Protein AF-V5XH96-F1 (afdb_monomer)

Sequence (287 aa):
MSRRNSFLDLAKRNSRAQALLDEVVPECAQLTATALAAEDRAQELRSAATRAPAWPTAPDELTPEWLDTEVDRRLGATRIDTQLEVLRDLITSSQDEANSLIVERRDDLIELLAQDLEALVDEIGAAVERLGPGVDTAAAAIDADAADTWKQISTAVPVYEDIRLVQLELYRSADFEKIDRAACGDGIQVYDPEARLYYHRNLDDVAPDWKPGLDARGNQRDSSLPWPSDPTQRLIWCINRDSGIWCPTATEIAASLNTVPPRLQGGDRERPAATDSLINLPFINAG

Radius of gyration: 30.99 Å; Cα contacts (8 Å, |Δi|>4): 262; chains: 1; bounding box: 62×90×88 Å

Solvent-accessible surface area (backbone atoms only — not comparable to full-atom values): 16674 Å² total; per-residue (Å²): 131,85,78,84,50,58,39,66,62,42,24,79,79,30,71,66,50,33,51,46,36,58,69,71,41,52,64,40,58,58,28,51,52,52,24,51,56,32,51,54,51,42,51,51,54,66,71,65,65,76,82,82,78,82,78,69,88,51,80,84,58,69,36,72,68,52,52,51,52,55,49,52,49,52,52,50,50,53,51,51,52,53,52,45,49,54,33,51,51,49,29,51,53,27,52,52,50,40,51,50,52,50,57,73,45,36,58,60,44,34,51,56,52,23,54,57,48,51,57,50,49,51,53,43,44,59,38,49,62,70,54,38,88,90,49,68,44,74,66,49,20,50,78,67,76,29,47,68,47,51,48,53,47,48,64,44,43,64,57,52,52,49,50,52,53,48,53,51,31,56,53,65,55,36,89,53,77,86,52,63,46,63,83,32,35,74,37,93,70,44,83,57,88,73,60,26,46,65,41,19,71,29,37,67,75,70,34,68,49,41,59,54,48,64,47,102,84,68,44,84,37,70,46,46,74,90,59,59,89,51,68,49,38,26,51,49,45,40,56,77,58,54,20,41,79,53,52,64,43,73,68,54,49,54,53,56,57,69,73,48,77,86,68,81,68,84,63,84,74,74,71,75,75,83,74,89,70,88,76,84,75,82,88,82,82,87,133

Mean predicted aligned error: 9.92 Å

Foldseek 3Di:
DQPQQVLLVCLVPAVLSVVLCCPQPVVLVVLVVQLVVLVVVLVVLVVPQDDDDDDDPDPVVPDPVNVVVNVVSVVSVVVSVVSNVVSVVSNRVSSVVSLVSCQVRLQVSLVVLQVVQVVLLVVLLVLLVVCPPPCLDCVSCVVVVNNVSLVVLVVSLVVNVSSVVSLVSSCVRYCLVVAPCVLQQVDPQQDDPCSGCQQFLCCCVLPVQQPWDADPVRDTRGGDDPFDPPSSSRSSSCSVSVSPGGRHDSVVNVVSSVVPPPDPPPDPPPPPDPPPDPPDDDDDDDD

Structure (mmCIF, N/CA/C/O backbone):
data_AF-V5XH96-F1
#
_entry.id   AF-V5XH96-F1
#
loop_
_atom_site.group_PDB
_atom_site.id
_atom_site.type_symbol
_atom_site.label_atom_id
_atom_site.label_alt_id
_atom_site.label_comp_id
_atom_site.label_asym_id
_atom_site.label_entity_id
_atom_site.label_seq_id
_atom_site.pdbx_PDB_ins_code
_atom_site.Cartn_x
_atom_site.Cartn_y
_atom_site.Cartn_z
_atom_site.occupancy
_atom_site.B_iso_or_equiv
_atom_site.auth_seq_id
_atom_site.auth_comp_id
_atom_site.auth_asym_id
_atom_site.auth_atom_id
_atom_site.pdbx_PDB_model_num
ATOM 1 N N . MET A 1 1 ? 14.642 -13.010 -14.068 1.00 38.91 1 MET A N 1
ATOM 2 C CA . MET A 1 1 ? 13.316 -12.360 -14.118 1.00 38.91 1 MET A CA 1
ATOM 3 C C . MET A 1 1 ? 13.220 -11.507 -12.870 1.00 38.91 1 MET A C 1
ATOM 5 O O . MET A 1 1 ? 13.109 -12.087 -11.797 1.00 38.91 1 MET A O 1
ATOM 9 N N . SER A 1 2 ? 13.362 -10.185 -13.000 1.00 49.44 2 SER A N 1
ATOM 10 C CA . SER A 1 2 ? 13.146 -9.267 -11.876 1.00 49.44 2 SER A CA 1
ATOM 11 C C . SER A 1 2 ? 11.708 -9.443 -11.380 1.00 49.44 2 SER A C 1
ATOM 13 O O . SER A 1 2 ? 10.770 -9.497 -12.186 1.00 49.44 2 SER A O 1
ATOM 15 N N . ARG A 1 3 ? 11.531 -9.667 -10.072 1.00 59.28 3 ARG A N 1
ATOM 16 C CA . ARG A 1 3 ? 10.195 -9.761 -9.478 1.00 59.28 3 ARG A CA 1
ATOM 17 C C . ARG A 1 3 ? 9.607 -8.358 -9.489 1.00 59.28 3 ARG A C 1
ATOM 19 O O . ARG A 1 3 ? 10.148 -7.437 -8.891 1.00 59.28 3 ARG A O 1
ATOM 26 N N . ARG A 1 4 ? 8.482 -8.211 -10.179 1.00 69.12 4 ARG A N 1
ATOM 27 C CA . ARG A 1 4 ? 7.698 -6.980 -10.191 1.00 69.12 4 ARG A CA 1
ATOM 28 C C . ARG A 1 4 ? 7.272 -6.662 -8.752 1.00 69.12 4 ARG A C 1
ATOM 30 O O . ARG A 1 4 ? 6.583 -7.474 -8.139 1.00 69.12 4 ARG A O 1
ATOM 37 N N . ASN A 1 5 ? 7.718 -5.534 -8.207 1.00 82.00 5 ASN A N 1
ATOM 38 C CA . ASN A 1 5 ? 7.399 -5.139 -6.837 1.00 82.00 5 ASN A CA 1
ATOM 39 C C . ASN A 1 5 ? 5.990 -4.550 -6.782 1.00 82.00 5 ASN A C 1
ATOM 41 O O . ASN A 1 5 ? 5.684 -3.555 -7.445 1.00 82.00 5 ASN A O 1
ATOM 45 N N . SER A 1 6 ? 5.122 -5.193 -6.005 1.00 87.44 6 SER A N 1
ATOM 46 C CA . SER A 1 6 ? 3.711 -4.829 -5.924 1.00 87.44 6 SER A CA 1
ATOM 47 C C . SER A 1 6 ? 3.483 -3.465 -5.270 1.00 87.44 6 SER A C 1
ATOM 49 O O . SER A 1 6 ? 2.516 -2.792 -5.627 1.00 87.44 6 SER A O 1
ATOM 51 N N . PHE A 1 7 ? 4.392 -3.006 -4.402 1.00 91.81 7 PHE A N 1
ATOM 52 C CA . PHE A 1 7 ? 4.324 -1.685 -3.782 1.00 91.81 7 PHE A CA 1
ATOM 53 C C . PHE A 1 7 ? 4.617 -0.562 -4.784 1.00 91.81 7 PHE A C 1
ATOM 55 O O . PHE A 1 7 ? 3.868 0.411 -4.850 1.00 91.81 7 PHE A O 1
ATOM 62 N N . LEU A 1 8 ? 5.624 -0.730 -5.652 1.00 90.31 8 LEU A N 1
ATOM 63 C CA . LEU A 1 8 ? 5.871 0.211 -6.757 1.00 90.31 8 LEU A CA 1
ATOM 64 C C . LEU A 1 8 ? 4.678 0.290 -7.718 1.00 90.31 8 LEU A C 1
ATOM 66 O O . LEU A 1 8 ? 4.330 1.365 -8.205 1.00 90.31 8 LEU A O 1
ATOM 70 N N . ASP A 1 9 ? 4.033 -0.842 -8.001 1.00 90.31 9 ASP A N 1
ATOM 71 C CA . ASP A 1 9 ? 2.824 -0.858 -8.827 1.00 90.31 9 ASP A CA 1
ATOM 72 C C . ASP A 1 9 ? 1.606 -0.252 -8.104 1.00 90.31 9 ASP A C 1
ATOM 74 O O . ASP A 1 9 ? 0.735 0.325 -8.761 1.00 90.31 9 ASP A O 1
ATOM 78 N N . LEU A 1 10 ? 1.537 -0.337 -6.770 1.00 93.88 10 LEU A N 1
ATOM 79 C CA . LEU A 1 10 ? 0.533 0.360 -5.964 1.00 93.88 10 LEU A CA 1
ATOM 80 C C . LEU A 1 10 ? 0.739 1.879 -6.011 1.00 93.88 10 LEU A C 1
ATOM 82 O O . LEU A 1 10 ? -0.224 2.593 -6.284 1.00 93.88 10 LEU A O 1
ATOM 86 N N . ALA A 1 11 ? 1.965 2.368 -5.814 1.00 94.19 11 ALA A N 1
ATOM 87 C CA . ALA A 1 11 ? 2.280 3.799 -5.786 1.00 94.19 11 ALA A CA 1
ATOM 88 C C . ALA A 1 11 ? 1.851 4.538 -7.065 1.00 94.19 11 ALA A C 1
ATOM 90 O O . ALA A 1 11 ? 1.287 5.625 -6.997 1.00 94.19 11 ALA A O 1
ATOM 91 N N . LYS A 1 12 ? 1.945 3.889 -8.233 1.00 91.75 12 LYS A N 1
ATOM 92 C CA . LYS A 1 12 ? 1.466 4.442 -9.519 1.00 91.75 12 LYS A CA 1
ATOM 93 C C . LYS A 1 12 ? -0.024 4.811 -9.542 1.00 91.75 12 LYS A C 1
ATOM 95 O O . LYS A 1 12 ? -0.458 5.534 -10.435 1.00 91.75 12 LYS A O 1
ATOM 100 N N . ARG A 1 13 ? -0.828 4.260 -8.630 1.00 94.44 13 ARG A N 1
ATOM 101 C CA . ARG A 1 13 ? -2.295 4.405 -8.598 1.00 94.44 13 ARG A CA 1
ATOM 102 C C . ARG A 1 13 ? -2.851 4.777 -7.224 1.00 94.44 13 ARG A C 1
ATOM 104 O O . ARG A 1 13 ? -4.067 4.863 -7.081 1.00 94.44 13 ARG A O 1
ATOM 111 N N . ASN A 1 14 ? -1.993 4.971 -6.228 1.00 96.50 14 ASN A N 1
ATOM 112 C CA . ASN A 1 14 ? -2.373 5.269 -4.856 1.00 96.50 14 ASN A CA 1
ATOM 113 C C . ASN A 1 14 ? -1.526 6.437 -4.342 1.00 96.50 14 ASN A C 1
ATOM 115 O O . ASN A 1 14 ? -0.309 6.318 -4.212 1.00 96.50 14 ASN A O 1
ATOM 119 N N . SER A 1 15 ? -2.175 7.566 -4.053 1.00 96.50 15 SER A N 1
ATOM 120 C CA . SER A 1 15 ? -1.485 8.798 -3.661 1.00 96.50 15 SER A CA 1
ATOM 121 C C . SER A 1 15 ? -0.766 8.685 -2.321 1.00 96.50 15 SER A C 1
ATOM 123 O O . SER A 1 15 ? 0.254 9.341 -2.149 1.00 96.50 15 SER A O 1
ATOM 125 N N . ARG A 1 16 ? -1.260 7.860 -1.388 1.00 96.69 16 ARG A N 1
ATOM 126 C CA . ARG A 1 16 ? -0.599 7.641 -0.097 1.00 96.69 16 ARG A CA 1
ATOM 127 C C . ARG A 1 16 ? 0.688 6.849 -0.277 1.00 96.69 16 ARG A C 1
ATOM 129 O O . ARG A 1 16 ? 1.733 7.291 0.177 1.00 96.69 16 ARG A O 1
ATOM 136 N N . ALA A 1 17 ? 0.639 5.732 -1.003 1.00 96.62 17 ALA A N 1
ATOM 137 C CA . ALA A 1 17 ? 1.839 4.960 -1.325 1.00 96.62 17 ALA A CA 1
ATOM 138 C C . ALA A 1 17 ? 2.869 5.796 -2.105 1.00 96.62 17 ALA A C 1
ATOM 140 O O . ALA A 1 17 ? 4.061 5.696 -1.832 1.00 96.62 17 ALA A O 1
ATOM 141 N N . GLN A 1 18 ? 2.419 6.648 -3.035 1.00 96.50 18 GLN A N 1
ATOM 142 C CA . GLN A 1 18 ? 3.307 7.576 -3.737 1.00 96.50 18 GLN A CA 1
ATOM 143 C C . GLN A 1 18 ? 3.938 8.600 -2.785 1.00 96.50 18 GLN A C 1
ATOM 145 O O . GLN A 1 18 ? 5.147 8.785 -2.836 1.00 96.50 18 GLN A O 1
ATOM 150 N N . ALA A 1 19 ? 3.152 9.219 -1.898 1.00 96.94 19 ALA A N 1
ATOM 151 C CA . ALA A 1 19 ? 3.661 10.190 -0.931 1.00 96.94 19 ALA A CA 1
ATOM 152 C C . ALA A 1 19 ? 4.706 9.572 0.012 1.00 96.94 19 ALA A C 1
ATOM 154 O O . ALA A 1 19 ? 5.748 10.178 0.241 1.00 96.94 19 ALA A O 1
ATOM 155 N N . LEU A 1 20 ? 4.473 8.339 0.481 1.00 96.88 20 LEU A N 1
ATOM 156 C CA . LEU A 1 20 ? 5.455 7.599 1.278 1.00 96.88 20 LEU A CA 1
ATOM 157 C C . LEU A 1 20 ? 6.771 7.388 0.516 1.00 96.88 20 LEU A C 1
ATOM 159 O O . LEU A 1 20 ? 7.843 7.578 1.083 1.00 96.88 20 LEU A O 1
ATOM 163 N N . LEU A 1 21 ? 6.706 7.008 -0.767 1.00 96.31 21 LEU A N 1
ATOM 164 C CA . LEU A 1 21 ? 7.910 6.857 -1.589 1.00 96.31 21 LEU A CA 1
ATOM 165 C C . LEU A 1 21 ? 8.625 8.189 -1.799 1.00 96.31 21 LEU A C 1
ATOM 167 O O . LEU A 1 21 ? 9.842 8.233 -1.671 1.00 96.31 21 LEU A O 1
ATOM 171 N N . ASP A 1 22 ? 7.895 9.258 -2.103 1.00 96.62 22 ASP A N 1
ATOM 172 C CA . ASP A 1 22 ? 8.490 10.573 -2.349 1.00 96.62 22 ASP A CA 1
ATOM 173 C C . ASP A 1 22 ? 9.219 11.110 -1.106 1.00 96.62 22 ASP A C 1
ATOM 175 O O . ASP A 1 22 ? 10.240 11.786 -1.235 1.00 96.62 22 ASP A O 1
ATOM 179 N N . GLU A 1 23 ? 8.718 10.792 0.089 1.00 97.50 23 GLU A N 1
ATOM 180 C CA . GLU A 1 23 ? 9.311 11.214 1.357 1.00 97.50 23 GLU A CA 1
ATOM 181 C C . GLU A 1 23 ? 10.481 10.324 1.793 1.00 97.50 23 GLU A C 1
ATOM 183 O O . GLU A 1 23 ? 11.563 10.824 2.105 1.00 97.50 23 GLU A O 1
ATOM 188 N N . VAL A 1 24 ? 10.287 9.004 1.798 1.00 97.25 24 VAL A N 1
ATOM 189 C CA . VAL A 1 24 ? 11.241 8.062 2.401 1.00 97.25 24 VAL A CA 1
ATOM 190 C C . VAL A 1 24 ? 12.255 7.536 1.389 1.00 97.25 24 VAL A C 1
ATOM 192 O O . VAL A 1 24 ? 13.409 7.289 1.741 1.00 97.25 24 VAL A O 1
ATOM 195 N N . VAL A 1 25 ? 11.862 7.378 0.123 1.00 96.19 25 VAL A N 1
ATOM 196 C CA . VAL A 1 25 ? 12.698 6.815 -0.952 1.00 96.19 25 VAL A CA 1
ATOM 197 C C . VAL A 1 25 ? 12.639 7.693 -2.215 1.00 96.19 25 VAL A C 1
ATOM 199 O O . VAL A 1 25 ? 12.253 7.219 -3.291 1.00 96.19 25 VAL A O 1
ATOM 202 N N . PRO A 1 26 ? 13.013 8.986 -2.130 1.00 96.12 26 PRO A N 1
ATOM 203 C CA . PRO A 1 26 ? 12.879 9.930 -3.244 1.00 96.12 26 PRO A CA 1
ATOM 204 C C . PRO A 1 26 ? 13.612 9.478 -4.520 1.00 96.12 26 PRO A C 1
ATOM 206 O O . PRO A 1 26 ? 13.244 9.851 -5.637 1.00 96.12 26 PRO A O 1
ATOM 209 N N . GLU A 1 27 ? 14.637 8.636 -4.386 1.00 95.88 27 GLU A N 1
ATOM 210 C CA . GLU A 1 27 ? 15.393 8.054 -5.492 1.00 95.88 27 GLU A CA 1
ATOM 211 C C . GLU A 1 27 ? 14.531 7.149 -6.399 1.00 95.88 27 GLU A C 1
ATOM 213 O O . GLU A 1 27 ? 14.797 7.048 -7.604 1.00 95.88 27 GLU A O 1
ATOM 218 N N . CYS A 1 28 ? 13.459 6.540 -5.870 1.00 93.38 28 CYS A N 1
ATOM 219 C CA . CYS A 1 28 ? 12.550 5.683 -6.639 1.00 93.38 28 CYS A CA 1
ATOM 220 C C . CYS A 1 28 ? 11.912 6.416 -7.825 1.00 93.38 28 CYS A C 1
ATOM 222 O O . CYS A 1 28 ? 11.696 5.800 -8.875 1.00 93.38 28 CYS A O 1
ATOM 224 N N . ALA A 1 29 ? 11.641 7.719 -7.696 1.00 92.12 29 ALA A N 1
ATOM 225 C CA . ALA A 1 29 ? 11.068 8.518 -8.775 1.00 92.12 29 ALA A CA 1
ATOM 226 C C . ALA A 1 29 ? 12.016 8.576 -9.985 1.00 92.12 29 ALA A C 1
ATOM 228 O O . ALA A 1 29 ? 11.611 8.310 -11.121 1.00 92.12 29 ALA A O 1
ATOM 229 N N . GLN A 1 30 ? 13.302 8.841 -9.740 1.00 94.69 30 GLN A N 1
ATOM 230 C CA . GLN A 1 30 ? 14.314 8.925 -10.793 1.00 94.69 30 GLN A CA 1
ATOM 231 C C . GLN A 1 30 ? 14.592 7.557 -11.432 1.00 94.69 30 GLN A C 1
ATOM 233 O O . GLN A 1 30 ? 14.736 7.465 -12.655 1.00 94.69 30 GLN A O 1
ATOM 238 N N . LEU A 1 31 ? 14.638 6.488 -10.634 1.00 95.06 31 LEU A N 1
ATOM 239 C CA . LEU A 1 31 ? 14.834 5.120 -11.126 1.00 95.06 31 LEU A CA 1
ATOM 240 C C . LEU A 1 31 ? 13.657 4.662 -11.998 1.00 95.06 31 LEU A C 1
ATOM 242 O O . LEU A 1 31 ? 13.859 4.132 -13.092 1.00 95.06 31 LEU A O 1
ATOM 246 N N . THR A 1 32 ? 12.427 4.953 -11.569 1.00 91.50 32 THR A N 1
ATOM 247 C CA . THR A 1 32 ? 11.213 4.649 -12.341 1.00 91.50 32 THR A CA 1
ATOM 248 C C . THR A 1 32 ? 11.177 5.435 -13.651 1.00 91.50 32 THR A C 1
ATOM 250 O O . THR A 1 32 ? 10.911 4.857 -14.704 1.00 91.50 32 THR A O 1
ATOM 253 N N . ALA A 1 33 ? 11.507 6.730 -13.620 1.00 93.38 33 ALA A N 1
ATOM 254 C CA . ALA A 1 33 ? 11.590 7.556 -14.825 1.00 93.38 33 ALA A CA 1
ATOM 255 C C . ALA A 1 33 ? 12.668 7.054 -15.802 1.00 93.38 33 ALA A C 1
ATOM 257 O O . ALA A 1 33 ? 12.450 7.042 -17.014 1.00 93.38 33 ALA A O 1
ATOM 258 N N . THR A 1 34 ? 13.808 6.591 -15.282 1.00 95.56 34 THR A N 1
ATOM 259 C CA . THR A 1 34 ? 14.896 6.017 -16.089 1.00 95.56 34 THR A CA 1
ATOM 260 C C . THR A 1 34 ? 14.457 4.725 -16.779 1.00 95.56 34 THR A C 1
ATOM 262 O O . THR A 1 34 ? 14.693 4.562 -17.977 1.00 95.56 34 THR A O 1
ATOM 265 N N . ALA A 1 35 ? 13.766 3.833 -16.060 1.00 93.56 35 ALA A N 1
ATOM 266 C CA . ALA A 1 35 ? 13.218 2.607 -16.635 1.00 93.56 35 ALA A CA 1
ATOM 267 C C . ALA A 1 35 ? 12.178 2.900 -17.733 1.00 93.56 35 ALA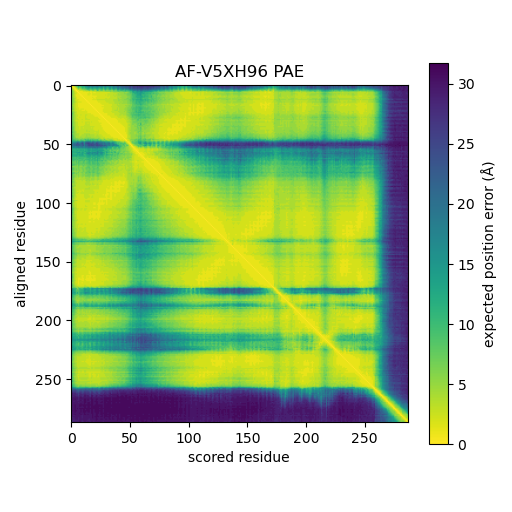 A C 1
ATOM 269 O O . ALA A 1 35 ? 12.265 2.323 -18.814 1.00 93.56 35 ALA A O 1
ATOM 270 N N . LEU A 1 36 ? 11.256 3.843 -17.503 1.00 93.19 36 LEU A N 1
ATOM 271 C CA . LEU A 1 36 ? 10.249 4.245 -18.496 1.00 93.19 36 LEU A CA 1
ATOM 272 C C . LEU A 1 36 ? 10.888 4.829 -19.763 1.00 93.19 36 LEU A C 1
ATOM 274 O O . LEU A 1 36 ? 10.564 4.407 -20.870 1.00 93.19 36 LEU A O 1
ATOM 278 N N . ALA A 1 37 ? 11.858 5.735 -19.618 1.00 96.06 37 ALA A N 1
ATOM 279 C CA . ALA A 1 37 ? 12.566 6.305 -20.764 1.00 96.06 37 ALA A CA 1
ATOM 280 C C . ALA A 1 37 ? 13.322 5.232 -21.574 1.00 96.06 37 ALA A C 1
ATOM 282 O O . ALA A 1 37 ? 13.400 5.306 -22.803 1.00 96.06 37 ALA A O 1
ATOM 283 N N . ALA A 1 38 ? 13.869 4.215 -20.900 1.00 96.19 38 ALA A N 1
ATOM 284 C CA . ALA A 1 38 ? 14.518 3.087 -21.557 1.00 96.19 38 ALA A CA 1
ATOM 285 C C . ALA A 1 38 ? 13.514 2.169 -22.283 1.00 96.19 38 ALA A C 1
ATOM 287 O O . ALA A 1 38 ? 13.814 1.694 -23.383 1.00 96.19 38 ALA A O 1
ATOM 288 N N . GLU A 1 39 ? 12.323 1.948 -21.716 1.00 95.06 39 GLU A N 1
ATOM 289 C CA . GLU A 1 39 ? 11.222 1.212 -22.356 1.00 95.06 39 GLU A CA 1
ATOM 290 C C . GLU A 1 39 ? 10.741 1.913 -23.631 1.00 95.06 39 GLU A C 1
ATOM 292 O O . GLU A 1 39 ? 10.684 1.276 -24.691 1.00 95.06 39 GLU A O 1
ATOM 297 N N . ASP A 1 40 ? 10.485 3.221 -23.554 1.00 95.81 40 ASP A N 1
ATOM 298 C CA . ASP A 1 40 ? 10.081 4.044 -24.697 1.00 95.81 40 ASP A CA 1
ATOM 299 C C . ASP A 1 40 ? 11.137 3.984 -25.803 1.00 95.81 40 ASP A C 1
ATOM 301 O O . ASP A 1 40 ? 10.836 3.688 -26.966 1.00 95.81 40 ASP A O 1
ATOM 305 N N . ARG A 1 41 ? 12.415 4.142 -25.435 1.00 95.75 41 ARG A N 1
ATOM 306 C CA . ARG A 1 41 ? 13.516 4.076 -26.398 1.00 95.75 41 ARG A CA 1
ATOM 307 C C . ARG A 1 41 ? 13.647 2.699 -27.048 1.00 95.75 41 ARG A C 1
ATOM 309 O O . ARG A 1 41 ? 13.929 2.602 -28.244 1.00 95.75 41 ARG A O 1
ATOM 316 N N . ALA A 1 42 ? 13.438 1.625 -26.289 1.00 94.50 42 ALA A N 1
ATOM 317 C CA . ALA A 1 42 ? 13.456 0.271 -26.831 1.00 94.50 42 ALA A CA 1
ATOM 318 C C . ALA A 1 42 ? 12.300 0.055 -27.818 1.00 94.50 42 ALA A C 1
ATOM 320 O O . ALA A 1 42 ? 12.474 -0.606 -28.845 1.00 94.50 42 ALA A O 1
ATOM 321 N N . GLN A 1 43 ? 11.129 0.627 -27.538 1.00 93.62 43 GLN A N 1
ATOM 322 C CA . GLN A 1 43 ? 9.970 0.537 -28.418 1.00 93.62 43 GLN A CA 1
ATOM 323 C C . GLN A 1 43 ? 10.175 1.297 -29.736 1.00 93.62 43 GLN A C 1
ATOM 325 O O . GLN A 1 43 ? 9.835 0.776 -30.805 1.00 93.62 43 GLN A O 1
ATOM 330 N N . GLU A 1 44 ? 10.789 2.479 -29.686 1.00 93.19 44 GLU A N 1
ATOM 331 C CA . GLU A 1 44 ? 11.193 3.229 -30.880 1.00 93.19 44 GLU A CA 1
ATOM 332 C C . GLU A 1 44 ? 12.158 2.421 -31.758 1.00 93.19 44 GLU A C 1
ATOM 334 O O . GLU A 1 44 ? 11.946 2.301 -32.966 1.00 93.19 44 GLU A O 1
ATOM 339 N N . LEU A 1 45 ? 13.187 1.810 -31.155 1.00 91.81 45 LEU A N 1
ATOM 340 C CA . LEU A 1 45 ? 14.177 1.006 -31.880 1.00 91.81 45 LEU A CA 1
ATOM 341 C C . LEU A 1 45 ? 13.549 -0.210 -32.570 1.00 91.81 45 LEU A C 1
ATOM 343 O O . LEU A 1 45 ? 13.849 -0.473 -33.734 1.00 91.81 45 LEU A O 1
ATOM 347 N N . ARG A 1 46 ? 12.637 -0.922 -31.892 1.00 88.50 46 ARG A N 1
ATOM 348 C CA . ARG A 1 46 ? 11.897 -2.048 -32.494 1.00 88.50 46 ARG A CA 1
ATOM 349 C C . ARG A 1 46 ? 11.048 -1.605 -33.682 1.00 88.50 46 ARG A C 1
ATOM 351 O O . ARG A 1 46 ? 10.950 -2.330 -34.667 1.00 88.50 46 ARG A O 1
ATOM 358 N N . SER A 1 47 ? 10.449 -0.421 -33.589 1.00 85.25 47 SER A N 1
ATOM 359 C CA . SER A 1 47 ? 9.570 0.122 -34.629 1.00 85.25 47 SER A CA 1
ATOM 360 C C . SER A 1 47 ? 10.343 0.616 -35.859 1.00 85.25 47 SER A C 1
ATOM 362 O O . SER A 1 47 ? 9.796 0.637 -36.958 1.00 85.25 47 SER A O 1
ATOM 364 N N . ALA A 1 48 ? 11.615 0.990 -35.691 1.00 79.56 48 ALA A N 1
ATOM 365 C CA . ALA A 1 48 ? 12.477 1.505 -36.755 1.00 79.56 48 ALA A CA 1
ATOM 366 C C . ALA A 1 48 ? 13.210 0.417 -37.573 1.00 79.56 48 ALA A C 1
A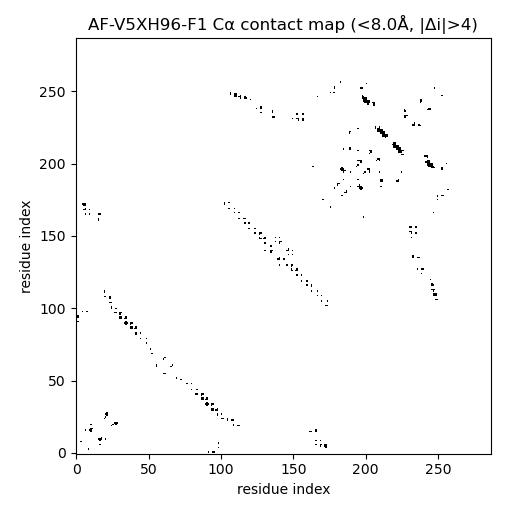TOM 368 O O . ALA A 1 48 ? 13.884 0.741 -38.555 1.00 79.56 48 ALA A O 1
ATOM 369 N N . ALA A 1 49 ? 13.107 -0.862 -37.193 1.00 70.94 49 ALA A N 1
ATOM 370 C CA . ALA A 1 49 ? 13.821 -1.951 -37.861 1.00 70.94 49 ALA A CA 1
ATOM 371 C C . ALA A 1 49 ? 13.374 -2.120 -39.332 1.00 70.94 49 ALA A C 1
ATOM 373 O O . ALA A 1 49 ? 12.194 -2.283 -39.644 1.00 70.94 49 ALA A O 1
ATOM 374 N N . THR A 1 50 ? 14.338 -2.054 -40.253 1.00 68.75 50 THR A N 1
ATOM 375 C CA . THR A 1 50 ? 14.130 -1.936 -41.708 1.00 68.75 50 THR A CA 1
ATOM 376 C C . THR A 1 50 ? 13.920 -3.290 -42.405 1.00 68.75 50 THR A C 1
ATOM 378 O O . THR A 1 50 ? 14.367 -4.336 -41.935 1.00 68.75 50 THR A O 1
ATOM 381 N N . ARG A 1 51 ? 13.260 -3.278 -43.573 1.00 63.94 51 ARG A N 1
ATOM 382 C CA . ARG A 1 51 ? 12.977 -4.468 -44.402 1.00 63.94 51 ARG A CA 1
ATOM 383 C C . ARG A 1 51 ? 14.211 -4.899 -45.212 1.00 63.94 51 ARG A C 1
ATOM 385 O O . ARG A 1 51 ? 14.939 -4.049 -45.712 1.00 63.94 51 ARG A O 1
ATOM 392 N N . ALA A 1 52 ? 14.429 -6.209 -45.360 1.00 64.56 52 ALA A N 1
ATOM 393 C CA . ALA A 1 52 ? 15.584 -6.760 -46.075 1.00 64.56 52 ALA A CA 1
ATOM 394 C C . ALA A 1 52 ? 15.560 -6.453 -47.593 1.00 64.56 52 ALA A C 1
ATOM 396 O O . ALA A 1 52 ? 14.486 -6.554 -48.198 1.00 64.56 52 ALA A O 1
ATOM 397 N N . PRO A 1 53 ? 16.712 -6.125 -48.218 1.00 70.62 53 PRO A N 1
ATOM 398 C CA . PRO A 1 53 ? 16.852 -6.101 -49.668 1.00 70.62 53 PRO A CA 1
ATOM 399 C C . PRO A 1 53 ? 16.657 -7.513 -50.237 1.00 70.62 53 PRO A C 1
ATOM 401 O O . PRO A 1 53 ? 16.870 -8.516 -49.551 1.00 70.62 53 PRO A O 1
ATOM 404 N N . ALA A 1 54 ? 16.220 -7.596 -51.493 1.00 79.94 54 ALA A N 1
ATOM 405 C CA . ALA A 1 54 ? 16.087 -8.878 -52.173 1.00 79.94 54 ALA A CA 1
ATOM 406 C C . ALA A 1 54 ? 17.469 -9.518 -52.392 1.00 79.94 54 ALA A C 1
ATOM 408 O O . ALA A 1 54 ? 18.462 -8.827 -52.637 1.00 79.94 54 ALA A O 1
ATOM 409 N N . TRP A 1 55 ? 17.519 -10.848 -52.311 1.00 88.75 55 TRP A N 1
ATOM 410 C CA . TRP A 1 55 ? 18.703 -11.603 -52.708 1.00 88.75 55 TRP A CA 1
ATOM 411 C C . TRP A 1 55 ? 18.916 -11.484 -54.226 1.00 88.75 55 TRP A C 1
ATOM 413 O O . TRP A 1 55 ? 17.931 -11.590 -54.960 1.00 88.75 55 TRP A O 1
ATOM 423 N N . PRO A 1 56 ? 20.165 -11.319 -54.697 1.00 91.19 56 PRO A N 1
ATOM 424 C CA . PRO A 1 56 ? 20.504 -11.375 -56.109 1.00 91.19 56 PRO A CA 1
ATOM 425 C C . PRO A 1 56 ? 20.074 -12.718 -56.696 1.00 91.19 56 PRO A C 1
ATOM 427 O O . PRO A 1 56 ? 20.322 -13.777 -56.113 1.00 91.19 56 PRO A O 1
ATOM 430 N N . THR A 1 57 ? 19.430 -12.673 -57.852 1.00 93.44 57 THR A N 1
ATOM 431 C CA . THR A 1 57 ? 18.979 -13.836 -58.622 1.00 93.44 57 THR A CA 1
ATOM 432 C C . THR A 1 57 ? 19.830 -14.082 -59.868 1.00 93.44 57 THR A C 1
ATOM 434 O O . THR A 1 57 ? 19.790 -15.186 -60.415 1.00 93.44 57 THR A O 1
ATOM 437 N N . ALA A 1 58 ? 20.646 -13.104 -60.275 1.00 92.25 58 ALA A N 1
ATOM 438 C CA . ALA A 1 58 ? 21.605 -13.215 -61.372 1.00 92.25 58 ALA A CA 1
ATOM 439 C C . ALA A 1 58 ? 23.020 -12.734 -60.961 1.00 92.25 58 ALA A C 1
ATOM 441 O O . ALA A 1 58 ? 23.150 -11.912 -60.053 1.00 92.25 58 ALA A O 1
ATOM 442 N N . PRO A 1 59 ? 24.110 -13.238 -61.582 1.00 89.56 59 PRO A N 1
ATOM 443 C CA . PRO A 1 59 ? 25.483 -12.888 -61.189 1.00 89.56 59 PRO A CA 1
ATOM 444 C C . PRO A 1 59 ? 25.850 -11.403 -61.329 1.00 89.56 59 PRO A C 1
ATOM 446 O O . PRO A 1 59 ? 26.700 -10.916 -60.592 1.00 89.56 59 PRO A O 1
ATOM 449 N N . ASP A 1 60 ? 25.239 -10.690 -62.270 1.00 91.12 60 ASP A N 1
ATOM 450 C CA . ASP A 1 60 ? 25.433 -9.257 -62.519 1.00 91.12 60 ASP A CA 1
ATOM 451 C C . ASP A 1 60 ? 24.757 -8.360 -61.469 1.00 91.12 60 ASP A C 1
ATOM 453 O O . ASP A 1 60 ? 25.157 -7.210 -61.298 1.00 91.12 60 ASP A O 1
ATOM 457 N N . GLU A 1 61 ? 23.798 -8.898 -60.709 1.00 89.50 61 GLU A N 1
ATOM 458 C CA . GLU A 1 61 ? 23.172 -8.230 -59.560 1.00 89.50 61 GLU A CA 1
ATOM 459 C C . GLU A 1 61 ? 24.065 -8.262 -58.301 1.00 89.50 61 GLU A C 1
ATOM 461 O O . GLU A 1 61 ? 23.819 -7.518 -57.350 1.00 89.50 61 GLU A O 1
ATOM 466 N N . LEU A 1 62 ? 25.129 -9.082 -58.285 1.00 89.94 62 LEU A N 1
ATOM 467 C CA . LEU A 1 62 ? 26.146 -9.099 -57.226 1.00 89.94 62 LEU A CA 1
ATOM 468 C C . LEU A 1 62 ? 27.133 -7.935 -57.412 1.00 89.94 62 LEU A C 1
ATOM 470 O O . LEU A 1 62 ? 28.304 -8.114 -57.755 1.00 89.94 62 LEU A O 1
ATOM 474 N N . THR A 1 63 ? 26.646 -6.718 -57.202 1.00 92.38 63 THR A N 1
ATOM 475 C CA . THR A 1 63 ? 27.462 -5.506 -57.286 1.00 92.38 63 THR A CA 1
ATOM 476 C C . THR A 1 63 ? 28.151 -5.210 -55.945 1.00 92.38 63 THR A C 1
ATOM 478 O O . THR A 1 63 ? 27.660 -5.627 -54.891 1.00 92.38 63 THR A O 1
ATOM 481 N N . PRO A 1 64 ? 29.271 -4.459 -55.938 1.00 93.25 64 PRO A N 1
ATOM 482 C CA . PRO A 1 64 ? 29.851 -3.936 -54.699 1.00 93.25 64 PRO A CA 1
ATOM 483 C C . PRO A 1 64 ? 28.836 -3.143 -53.861 1.00 93.25 64 PRO A C 1
ATOM 485 O O . PRO A 1 64 ? 28.773 -3.318 -52.654 1.00 93.25 64 PRO A O 1
ATOM 488 N N . GLU A 1 65 ? 27.972 -2.358 -54.513 1.00 90.00 65 GLU A N 1
ATOM 489 C CA . GLU A 1 65 ? 26.912 -1.577 -53.861 1.00 90.00 65 GLU A CA 1
ATOM 490 C C . GLU A 1 65 ? 25.871 -2.461 -53.154 1.00 90.00 65 GLU A C 1
ATOM 492 O O . GLU A 1 65 ? 25.452 -2.158 -52.034 1.00 90.00 65 GLU A O 1
ATOM 497 N N . TRP A 1 66 ? 25.475 -3.580 -53.774 1.00 91.19 66 TRP A N 1
ATOM 498 C CA . TRP A 1 66 ? 24.592 -4.552 -53.128 1.00 91.19 66 TRP A CA 1
ATOM 499 C C . TRP A 1 66 ? 25.266 -5.180 -51.903 1.00 91.19 66 TRP A C 1
ATOM 501 O O . TRP A 1 66 ? 24.641 -5.289 -50.845 1.00 91.19 66 TRP A O 1
ATOM 511 N N . LEU A 1 67 ? 26.541 -5.567 -52.033 1.00 91.06 67 LEU A N 1
ATOM 512 C CA . LEU A 1 67 ? 27.298 -6.182 -50.944 1.00 91.06 67 LEU A CA 1
ATOM 513 C C . LEU A 1 67 ? 27.450 -5.220 -49.759 1.00 91.06 67 LEU A C 1
ATOM 515 O O . LEU A 1 67 ? 27.176 -5.623 -48.629 1.00 91.06 67 LEU A O 1
ATOM 519 N N . ASP A 1 68 ? 27.812 -3.962 -50.014 1.00 91.69 68 ASP A N 1
ATOM 520 C CA . ASP A 1 68 ? 27.933 -2.918 -48.990 1.00 91.69 68 ASP A CA 1
ATOM 521 C C . ASP A 1 68 ? 26.586 -2.672 -48.294 1.00 91.69 68 ASP A C 1
ATOM 523 O O . ASP A 1 68 ? 26.512 -2.669 -47.066 1.00 91.69 68 ASP A O 1
ATOM 527 N N . THR A 1 69 ? 25.492 -2.591 -49.060 1.00 89.50 69 THR A N 1
ATOM 528 C CA . THR A 1 69 ? 24.134 -2.417 -48.516 1.00 89.50 69 THR A CA 1
ATOM 529 C C . THR A 1 69 ? 23.724 -3.575 -47.598 1.00 89.50 69 THR A C 1
ATOM 531 O O . THR A 1 69 ? 23.161 -3.357 -46.522 1.00 89.50 69 THR A O 1
ATOM 534 N N . GLU A 1 70 ? 23.985 -4.823 -47.997 1.00 89.56 70 GLU A N 1
ATOM 535 C CA . GLU A 1 70 ? 23.653 -6.000 -47.185 1.00 89.56 70 GLU A CA 1
ATOM 536 C C . GLU A 1 70 ? 24.551 -6.115 -45.941 1.00 89.56 70 GLU A C 1
ATOM 538 O O . GLU A 1 70 ? 24.070 -6.513 -44.873 1.00 89.56 70 GLU A O 1
ATOM 543 N N . VAL A 1 71 ? 25.831 -5.734 -46.038 1.00 90.19 71 VAL A N 1
ATOM 544 C CA . VAL A 1 71 ? 26.751 -5.653 -44.891 1.00 90.19 71 VAL A CA 1
ATOM 545 C C . VAL A 1 71 ? 26.283 -4.590 -43.896 1.00 90.19 71 VAL A C 1
ATOM 547 O O . VAL A 1 71 ? 26.095 -4.914 -42.720 1.00 90.19 71 VAL A O 1
ATOM 550 N N . ASP A 1 72 ? 26.017 -3.366 -44.352 1.00 89.00 72 ASP A N 1
ATOM 551 C CA . ASP A 1 72 ? 25.534 -2.263 -43.514 1.00 89.00 72 ASP A CA 1
ATOM 552 C C . ASP A 1 72 ? 24.215 -2.615 -42.831 1.00 89.00 72 ASP A C 1
ATOM 554 O O . ASP A 1 72 ? 24.032 -2.355 -41.639 1.00 89.00 72 ASP A O 1
ATOM 558 N N . ARG A 1 73 ? 23.310 -3.296 -43.541 1.00 86.31 73 ARG A N 1
ATOM 559 C CA . ARG A 1 73 ? 22.062 -3.786 -42.953 1.00 86.31 73 ARG A CA 1
ATOM 560 C C . ARG A 1 73 ? 22.312 -4.785 -41.826 1.00 86.31 73 ARG A C 1
ATOM 562 O O . ARG A 1 73 ? 21.672 -4.688 -40.779 1.00 86.31 73 ARG A O 1
ATOM 569 N N . ARG A 1 74 ? 23.204 -5.764 -42.014 1.00 87.88 74 ARG A N 1
ATOM 570 C CA . ARG A 1 74 ? 23.519 -6.768 -40.977 1.00 87.88 74 ARG A CA 1
ATOM 571 C C . ARG A 1 74 ? 24.213 -6.150 -39.768 1.00 87.88 74 ARG A C 1
ATOM 573 O O . ARG A 1 74 ? 23.883 -6.505 -38.634 1.00 87.88 74 ARG A O 1
ATOM 580 N N . LEU A 1 75 ? 25.135 -5.216 -39.994 1.00 89.88 75 LEU A N 1
ATOM 581 C CA . LEU A 1 75 ? 25.782 -4.455 -38.924 1.00 89.88 75 LEU A CA 1
ATOM 582 C C . LEU A 1 75 ? 24.768 -3.575 -38.181 1.00 89.88 75 LEU A C 1
ATOM 584 O O . LEU A 1 75 ? 24.775 -3.538 -36.953 1.00 89.88 75 LEU A O 1
ATOM 588 N N . GLY A 1 76 ? 23.852 -2.931 -38.908 1.00 87.25 76 GLY A N 1
ATOM 589 C CA . GLY A 1 76 ? 22.747 -2.156 -38.349 1.00 87.25 76 GLY A CA 1
ATOM 590 C C . GLY A 1 76 ? 21.804 -3.001 -37.492 1.00 87.25 76 GLY A C 1
ATOM 591 O O . GLY A 1 76 ? 21.478 -2.598 -36.379 1.00 87.25 76 GLY A O 1
ATOM 592 N N . ALA A 1 77 ? 21.427 -4.197 -37.959 1.00 87.19 77 ALA A N 1
ATOM 593 C CA . ALA A 1 77 ? 20.614 -5.141 -37.189 1.00 87.19 77 ALA A CA 1
ATOM 594 C C . ALA A 1 77 ? 21.320 -5.569 -35.893 1.00 87.19 77 ALA A C 1
ATOM 596 O O . ALA A 1 77 ? 20.750 -5.435 -34.816 1.00 87.19 77 ALA A O 1
ATOM 597 N N . THR A 1 78 ? 22.595 -5.963 -35.986 1.00 89.88 78 THR A N 1
ATOM 598 C CA . THR A 1 78 ? 23.409 -6.333 -34.814 1.00 89.88 78 THR A CA 1
ATOM 599 C C . THR A 1 78 ? 23.500 -5.175 -33.815 1.00 89.88 78 THR A C 1
ATOM 601 O O . THR A 1 78 ? 23.347 -5.372 -32.614 1.00 89.88 78 THR A O 1
ATOM 604 N N . ARG A 1 79 ? 23.696 -3.941 -34.301 1.00 91.62 79 ARG A N 1
ATOM 605 C CA . ARG A 1 79 ? 23.727 -2.739 -33.459 1.00 91.62 79 ARG A CA 1
ATOM 606 C C . ARG A 1 79 ? 22.396 -2.504 -32.744 1.00 91.62 79 ARG A C 1
ATOM 608 O O . ARG A 1 79 ? 22.419 -2.164 -31.564 1.00 91.62 79 ARG A O 1
ATOM 615 N N . ILE A 1 80 ? 21.267 -2.654 -33.439 1.00 91.25 80 ILE A N 1
ATOM 616 C CA . ILE A 1 80 ? 19.932 -2.518 -32.839 1.00 91.25 80 ILE A CA 1
ATOM 617 C C . ILE A 1 80 ? 19.732 -3.584 -31.759 1.00 91.25 80 ILE A C 1
ATOM 619 O O . ILE A 1 80 ? 19.309 -3.240 -30.658 1.00 91.25 80 ILE A O 1
ATOM 623 N N . ASP A 1 81 ? 20.088 -4.840 -32.033 1.00 92.31 81 ASP A N 1
ATOM 624 C CA . ASP A 1 81 ? 19.967 -5.935 -31.065 1.00 92.31 81 ASP A CA 1
ATOM 625 C C . ASP A 1 81 ? 20.785 -5.651 -29.796 1.00 92.31 81 ASP A C 1
ATOM 627 O O . ASP A 1 81 ? 20.240 -5.694 -28.693 1.00 92.31 81 ASP A O 1
ATOM 631 N N . THR A 1 82 ? 22.047 -5.230 -29.935 1.00 95.44 82 THR A N 1
ATOM 632 C CA . THR A 1 82 ? 22.881 -4.826 -28.790 1.00 95.44 82 THR A CA 1
ATOM 633 C C . THR A 1 82 ? 22.298 -3.625 -28.037 1.00 95.44 82 THR A C 1
ATOM 635 O O . THR A 1 82 ? 22.319 -3.593 -26.810 1.00 95.44 82 THR A O 1
ATOM 638 N N . GLN A 1 83 ? 21.746 -2.625 -28.734 1.00 96.06 83 GLN A N 1
ATOM 639 C CA . GLN A 1 83 ? 21.089 -1.491 -28.072 1.00 96.06 83 GLN A CA 1
ATOM 640 C C . GLN A 1 83 ? 19.856 -1.933 -27.274 1.00 96.06 83 GLN A C 1
ATOM 642 O O . GLN A 1 83 ? 19.636 -1.440 -26.169 1.00 96.06 83 GLN A O 1
ATOM 647 N N . LEU A 1 84 ? 19.063 -2.867 -27.805 1.00 95.94 84 LEU A N 1
ATOM 648 C CA . LEU A 1 84 ? 17.910 -3.431 -27.106 1.00 95.94 84 LEU A CA 1
ATOM 649 C C . LEU A 1 84 ? 18.320 -4.255 -25.880 1.00 95.94 84 LEU A C 1
ATOM 651 O O . LEU A 1 84 ? 17.606 -4.223 -24.878 1.00 95.94 84 LEU A O 1
ATOM 655 N N . GLU A 1 85 ? 19.445 -4.969 -25.940 1.00 96.38 85 GLU A N 1
ATOM 656 C CA . GLU A 1 85 ? 20.024 -5.663 -24.783 1.00 96.38 85 GLU A CA 1
ATOM 657 C C . GLU A 1 85 ? 20.436 -4.675 -23.689 1.00 96.38 85 GLU A C 1
ATOM 659 O O . GLU A 1 85 ? 19.954 -4.789 -22.566 1.00 96.38 85 GLU A O 1
ATOM 664 N N . VAL A 1 86 ? 21.207 -3.637 -24.030 1.00 97.44 86 VAL A N 1
ATOM 665 C CA . VAL A 1 86 ? 21.624 -2.598 -23.070 1.00 97.44 86 VAL A CA 1
ATOM 666 C C . VAL A 1 86 ? 20.422 -1.914 -22.412 1.00 97.44 86 VAL A C 1
ATOM 668 O O . VAL A 1 86 ? 20.420 -1.691 -21.203 1.00 97.44 86 VAL A O 1
ATOM 671 N N . LEU A 1 87 ? 19.377 -1.591 -23.181 1.00 97.44 87 LEU A N 1
ATOM 672 C CA . LEU A 1 87 ? 18.162 -0.983 -22.630 1.00 97.44 87 LEU A CA 1
ATOM 673 C C . LEU A 1 87 ? 17.418 -1.942 -21.697 1.00 97.44 87 LEU A C 1
ATOM 675 O O . LEU A 1 87 ? 16.930 -1.516 -20.655 1.00 97.44 87 LEU A O 1
ATOM 679 N N . ARG A 1 88 ? 17.354 -3.237 -22.031 1.00 96.00 88 ARG A N 1
ATOM 680 C CA . ARG A 1 88 ? 16.753 -4.255 -21.157 1.00 96.00 88 ARG A CA 1
ATOM 681 C C . ARG A 1 88 ? 17.509 -4.375 -19.833 1.00 96.00 88 ARG A C 1
ATOM 683 O O . ARG A 1 88 ? 16.867 -4.476 -18.785 1.00 96.00 88 ARG A O 1
ATOM 690 N N . ASP A 1 89 ? 18.836 -4.343 -19.880 1.00 95.88 89 ASP A N 1
ATOM 691 C CA . ASP A 1 89 ? 19.680 -4.399 -18.686 1.00 95.88 89 ASP A CA 1
ATOM 692 C C . ASP A 1 89 ? 19.499 -3.144 -17.826 1.00 95.88 89 ASP A C 1
ATOM 694 O O . ASP A 1 89 ? 19.348 -3.254 -16.612 1.00 95.88 89 ASP A O 1
ATOM 698 N N . LEU A 1 90 ? 19.404 -1.961 -18.443 1.00 96.50 90 LEU A N 1
ATOM 699 C CA . LEU A 1 90 ? 19.131 -0.706 -17.737 1.00 96.50 90 LEU A CA 1
ATOM 700 C C . LEU A 1 90 ? 17.758 -0.705 -17.047 1.00 96.50 90 LEU A C 1
ATOM 702 O O . LEU A 1 90 ? 17.663 -0.294 -15.889 1.00 96.50 90 LEU A O 1
ATOM 706 N N . ILE A 1 91 ? 16.710 -1.183 -17.732 1.00 95.00 91 ILE A N 1
ATOM 707 C CA . ILE A 1 91 ? 15.359 -1.334 -17.162 1.00 95.00 91 ILE A CA 1
ATOM 708 C C . ILE A 1 91 ? 15.416 -2.251 -15.941 1.00 95.00 91 ILE A C 1
ATOM 710 O O . ILE A 1 91 ? 14.943 -1.882 -14.869 1.00 95.00 91 ILE A O 1
ATOM 714 N N . THR A 1 92 ? 16.037 -3.423 -16.102 1.00 92.69 92 THR A N 1
ATOM 715 C CA . THR A 1 92 ? 16.149 -4.427 -15.037 1.00 92.69 92 THR A CA 1
ATOM 716 C C . THR A 1 92 ? 16.923 -3.868 -13.845 1.00 92.69 92 THR A C 1
ATOM 718 O O . THR A 1 92 ? 16.426 -3.908 -12.727 1.00 92.69 92 THR A O 1
ATOM 721 N N . SER A 1 93 ? 18.088 -3.262 -14.084 1.00 94.81 93 SER A N 1
ATOM 722 C CA . SER A 1 93 ? 18.931 -2.691 -13.031 1.00 94.81 93 SER A CA 1
ATOM 723 C C . SER A 1 93 ? 18.241 -1.549 -12.286 1.00 94.81 93 SER A C 1
ATOM 725 O O . SER A 1 93 ? 18.370 -1.466 -11.071 1.00 94.81 93 SER A O 1
ATOM 727 N N . SER A 1 94 ? 17.499 -0.682 -12.983 1.00 94.50 94 SER A N 1
ATOM 728 C CA . SER A 1 94 ? 16.788 0.435 -12.343 1.00 94.50 94 SER A CA 1
ATOM 729 C C . SER A 1 94 ? 15.618 -0.053 -11.484 1.00 94.50 94 SER A C 1
ATOM 731 O O . SER A 1 94 ? 15.370 0.488 -10.409 1.00 94.50 94 SER A O 1
ATOM 733 N N . GLN A 1 95 ? 14.903 -1.087 -11.942 1.00 91.31 95 GLN A N 1
ATOM 734 C CA . GLN A 1 95 ? 13.825 -1.723 -11.180 1.00 91.31 95 GLN A CA 1
ATOM 735 C C . GLN A 1 95 ? 14.366 -2.473 -9.956 1.00 91.31 95 GLN A C 1
ATOM 737 O O . GLN A 1 95 ? 13.803 -2.348 -8.871 1.00 91.31 95 GLN A O 1
ATOM 742 N N . ASP A 1 96 ? 15.465 -3.213 -10.110 1.00 90.94 96 ASP A N 1
ATOM 743 C CA . ASP A 1 96 ? 16.105 -3.947 -9.015 1.00 90.94 96 ASP A CA 1
ATOM 744 C C . ASP A 1 96 ? 16.676 -2.998 -7.949 1.00 90.94 96 ASP A C 1
ATOM 746 O O . ASP A 1 96 ? 16.515 -3.254 -6.756 1.00 90.94 96 ASP A O 1
ATOM 750 N N . GLU A 1 97 ? 17.262 -1.870 -8.357 1.00 94.12 97 GLU A N 1
ATOM 751 C CA . GLU A 1 97 ? 17.733 -0.832 -7.434 1.00 94.12 97 GLU A CA 1
ATOM 752 C C . GLU A 1 97 ? 16.566 -0.197 -6.664 1.00 94.12 97 GLU A C 1
ATOM 754 O O . GLU A 1 97 ? 16.603 -0.110 -5.439 1.00 94.12 97 GLU A O 1
ATOM 759 N N . ALA A 1 98 ? 15.482 0.176 -7.355 1.00 92.81 98 ALA A N 1
ATOM 760 C CA . ALA A 1 98 ? 14.302 0.750 -6.704 1.00 92.81 98 ALA A CA 1
ATOM 761 C C . ALA A 1 98 ? 13.688 -0.226 -5.690 1.00 92.81 98 ALA A C 1
ATOM 763 O O . ALA A 1 98 ? 13.287 0.170 -4.597 1.00 92.81 98 ALA A O 1
ATOM 764 N N . ASN A 1 99 ? 13.651 -1.515 -6.033 1.00 90.00 99 ASN A N 1
ATOM 765 C CA . ASN A 1 99 ? 13.195 -2.562 -5.127 1.00 90.00 99 ASN A CA 1
ATOM 766 C C . ASN A 1 99 ? 14.107 -2.707 -3.911 1.00 90.00 99 ASN A C 1
ATOM 768 O O . ASN A 1 99 ? 13.606 -2.850 -2.799 1.00 90.00 99 ASN A O 1
ATOM 772 N N . SER A 1 100 ? 15.423 -2.661 -4.120 1.00 90.75 100 SER A N 1
ATOM 773 C CA . SER A 1 100 ? 16.408 -2.777 -3.044 1.00 90.75 100 SER A CA 1
ATOM 774 C C . SER A 1 100 ? 16.265 -1.624 -2.053 1.00 90.75 100 SER A C 1
ATOM 776 O O . SER A 1 100 ? 16.149 -1.871 -0.857 1.00 90.75 100 SER A O 1
ATOM 778 N N . LEU A 1 101 ? 16.123 -0.390 -2.542 1.00 93.00 101 LEU A N 1
ATOM 779 C CA . LEU A 1 101 ? 15.912 0.787 -1.696 1.00 93.00 101 LEU A CA 1
ATOM 780 C C . LEU A 1 101 ? 14.615 0.714 -0.876 1.00 93.00 101 LEU A C 1
ATOM 782 O O . LEU A 1 101 ? 14.616 1.067 0.302 1.00 93.00 101 LEU A O 1
ATOM 786 N N . ILE A 1 102 ? 13.519 0.215 -1.462 1.00 92.00 102 ILE A N 1
ATOM 787 C CA . ILE A 1 102 ? 12.260 -0.006 -0.728 1.00 92.00 102 ILE A CA 1
ATOM 788 C C . ILE A 1 102 ? 12.448 -1.032 0.388 1.00 92.00 102 ILE A C 1
ATOM 790 O O . ILE A 1 102 ? 11.914 -0.852 1.477 1.00 92.00 102 ILE A O 1
ATOM 794 N N . VAL A 1 103 ? 13.195 -2.108 0.132 1.00 89.06 103 VAL A N 1
ATOM 795 C CA . VAL A 1 103 ? 13.484 -3.128 1.149 1.00 89.06 103 VAL A CA 1
ATOM 796 C C . VAL A 1 103 ? 14.382 -2.566 2.254 1.00 89.06 103 VAL A C 1
ATOM 798 O O . VAL A 1 103 ? 14.143 -2.858 3.425 1.00 89.06 103 VAL A O 1
ATOM 801 N N . GLU A 1 104 ? 15.380 -1.756 1.902 1.00 90.88 104 GLU A N 1
ATOM 802 C CA . GLU A 1 104 ? 16.313 -1.128 2.843 1.00 90.88 104 GLU A CA 1
ATOM 803 C C . GLU A 1 104 ? 15.636 -0.097 3.753 1.00 90.88 104 GLU A C 1
ATOM 805 O O . GLU A 1 104 ? 15.884 -0.106 4.956 1.00 90.88 104 GLU A O 1
ATOM 810 N N . ARG A 1 105 ? 14.753 0.751 3.209 1.00 93.12 105 ARG A N 1
ATOM 811 C CA . ARG A 1 105 ? 14.038 1.812 3.951 1.00 93.12 105 ARG A CA 1
ATOM 812 C C . ARG A 1 105 ? 12.618 1.424 4.355 1.00 93.12 105 ARG A C 1
ATOM 814 O O . ARG A 1 105 ? 11.749 2.262 4.579 1.00 93.12 105 ARG A O 1
ATOM 821 N N . ARG A 1 106 ? 12.347 0.125 4.405 1.00 89.75 106 ARG A N 1
ATOM 822 C CA . ARG A 1 106 ? 11.005 -0.397 4.656 1.00 89.75 106 ARG A CA 1
ATOM 823 C C . ARG A 1 106 ? 10.476 -0.028 6.032 1.00 89.75 106 ARG A C 1
ATOM 825 O O . ARG A 1 106 ? 9.299 0.283 6.162 1.00 89.75 106 ARG A O 1
ATOM 832 N N . ASP A 1 107 ? 11.319 -0.139 7.050 1.00 91.75 107 ASP A N 1
ATOM 833 C CA . ASP A 1 107 ? 10.890 0.136 8.416 1.00 91.75 107 ASP A CA 1
ATOM 834 C C . ASP A 1 107 ? 10.559 1.637 8.548 1.00 91.75 107 ASP A C 1
ATOM 836 O O . ASP A 1 107 ? 9.493 1.953 9.060 1.00 91.75 107 ASP A O 1
ATOM 840 N N . ASP A 1 108 ? 11.324 2.527 7.902 1.00 95.38 108 ASP A N 1
ATOM 841 C CA . ASP A 1 108 ? 11.000 3.960 7.787 1.00 95.38 108 ASP A CA 1
ATOM 842 C C . ASP A 1 108 ? 9.652 4.207 7.064 1.00 95.38 108 ASP A C 1
ATOM 844 O O . ASP A 1 108 ? 8.836 5.017 7.507 1.00 95.38 108 ASP A O 1
ATOM 848 N N . LEU A 1 109 ? 9.371 3.483 5.966 1.00 96.19 109 LEU A N 1
ATOM 849 C CA . LEU A 1 109 ? 8.079 3.547 5.255 1.00 96.19 109 LEU A CA 1
ATOM 850 C C . LEU A 1 109 ? 6.907 3.112 6.152 1.00 96.19 109 LEU A C 1
ATOM 852 O O . LEU A 1 109 ? 5.827 3.702 6.099 1.00 96.19 109 LEU A O 1
ATOM 856 N N . ILE A 1 110 ? 7.109 2.061 6.952 1.00 95.31 110 ILE A N 1
ATOM 857 C CA . ILE A 1 110 ? 6.111 1.539 7.891 1.00 95.31 110 ILE A CA 1
ATOM 858 C C . ILE A 1 110 ? 5.904 2.513 9.050 1.00 95.31 110 ILE A C 1
ATOM 860 O O . ILE A 1 110 ? 4.761 2.742 9.427 1.00 95.31 110 ILE A O 1
ATOM 864 N N . GLU A 1 111 ? 6.972 3.092 9.596 1.00 96.06 111 GLU A N 1
ATOM 865 C CA . GLU A 1 111 ? 6.909 4.066 10.688 1.00 96.06 111 GLU A CA 1
ATOM 866 C C . GLU A 1 111 ? 6.138 5.322 10.275 1.00 96.06 111 GLU A C 1
ATOM 868 O O . GLU A 1 111 ? 5.285 5.796 11.026 1.00 96.06 111 GLU A O 1
ATOM 873 N N . LEU A 1 112 ? 6.368 5.829 9.061 1.00 97.44 112 LEU A N 1
ATOM 874 C CA . LEU A 1 112 ? 5.607 6.962 8.538 1.00 97.44 112 LEU A CA 1
ATOM 875 C C . LEU A 1 112 ? 4.123 6.605 8.336 1.00 97.44 112 LEU A C 1
ATOM 877 O O . LEU A 1 112 ? 3.238 7.359 8.738 1.00 97.44 112 LEU A O 1
ATOM 881 N N . LEU A 1 113 ? 3.827 5.415 7.798 1.00 97.88 113 LEU A N 1
ATOM 882 C CA . LEU A 1 113 ? 2.449 4.922 7.690 1.00 97.88 113 LEU A CA 1
ATOM 883 C C . LEU A 1 113 ? 1.791 4.696 9.065 1.00 97.88 113 LEU A C 1
ATOM 885 O O . LEU A 1 113 ? 0.578 4.856 9.206 1.00 97.88 113 LEU A O 1
ATOM 889 N N . ALA A 1 114 ? 2.571 4.320 10.080 1.00 97.62 114 ALA A N 1
ATOM 890 C CA . ALA A 1 114 ? 2.091 4.143 11.443 1.00 97.62 114 ALA A CA 1
ATOM 891 C C . ALA A 1 114 ? 1.672 5.472 12.068 1.00 97.62 114 ALA A C 1
ATOM 893 O O . ALA A 1 114 ? 0.611 5.523 12.680 1.00 97.62 114 ALA A O 1
ATOM 894 N N . GLN A 1 115 ? 2.425 6.550 11.838 1.00 97.44 115 GLN A N 1
ATOM 895 C CA . GLN A 1 115 ? 2.045 7.897 12.280 1.00 97.44 115 GLN A CA 1
ATOM 896 C C . GLN A 1 115 ? 0.717 8.346 11.651 1.00 97.44 115 GLN A C 1
ATOM 898 O O . GLN A 1 115 ? -0.162 8.853 12.350 1.00 97.44 115 GLN A O 1
ATOM 903 N N . ASP A 1 116 ? 0.538 8.098 10.348 1.00 97.00 116 ASP A N 1
ATOM 904 C CA . ASP A 1 116 ? -0.725 8.359 9.645 1.00 97.00 116 ASP A CA 1
ATOM 905 C C . ASP A 1 116 ? -1.897 7.575 10.258 1.00 97.00 116 ASP A C 1
ATOM 907 O O . ASP A 1 116 ? -3.002 8.104 10.419 1.00 97.00 116 ASP A O 1
ATOM 911 N N . LEU A 1 117 ? -1.668 6.301 10.593 1.00 98.31 117 LEU A N 1
ATOM 912 C CA . LEU A 1 117 ? -2.678 5.448 11.212 1.00 98.31 117 LEU A CA 1
ATOM 913 C C . LEU A 1 117 ? -3.012 5.898 12.633 1.00 98.31 117 LEU A C 1
ATOM 915 O O . LEU A 1 117 ? -4.188 5.942 12.976 1.00 98.31 117 LEU A O 1
ATOM 919 N N . GLU A 1 118 ? -2.011 6.215 13.452 1.00 97.81 118 GLU A N 1
ATOM 920 C CA . GLU A 1 118 ? -2.195 6.684 14.828 1.00 97.81 118 GLU A CA 1
ATOM 921 C C . GLU A 1 118 ? -3.038 7.959 14.856 1.00 97.81 118 GLU A C 1
ATOM 923 O O . GLU A 1 118 ? -4.044 8.008 15.561 1.00 97.81 118 GLU A O 1
ATOM 928 N N . ALA A 1 119 ? -2.724 8.937 14.001 1.00 97.56 119 ALA A N 1
ATOM 929 C CA . ALA A 1 119 ? -3.510 10.163 13.887 1.00 97.56 119 ALA A CA 1
ATOM 930 C C . ALA A 1 119 ? -4.977 9.888 13.500 1.00 97.56 119 ALA A C 1
ATOM 932 O O . ALA A 1 119 ? -5.897 10.488 14.060 1.00 97.56 119 ALA A O 1
ATOM 933 N N . LEU A 1 120 ? -5.210 8.960 12.563 1.00 98.12 120 LEU A N 1
ATOM 934 C CA . LEU A 1 120 ? -6.559 8.561 12.158 1.00 98.12 120 LEU A CA 1
ATOM 935 C C . LEU A 1 120 ? -7.306 7.833 13.287 1.00 98.12 120 LEU A C 1
ATOM 937 O O . LEU A 1 120 ? -8.489 8.087 13.515 1.00 98.12 120 LEU A O 1
ATOM 941 N N . VAL A 1 121 ? -6.633 6.917 13.983 1.00 98.12 121 VAL A N 1
ATOM 942 C CA . VAL A 1 121 ? -7.199 6.143 15.096 1.00 98.12 121 VAL A CA 1
ATOM 943 C C . VAL A 1 121 ? -7.554 7.052 16.266 1.00 98.12 121 VAL A C 1
ATOM 945 O O . VAL A 1 121 ? -8.628 6.873 16.835 1.00 98.12 121 VAL A O 1
ATOM 948 N N . ASP A 1 122 ? -6.730 8.052 16.573 1.00 97.75 122 ASP A N 1
ATOM 949 C CA . ASP A 1 122 ? -7.021 9.062 17.594 1.00 97.75 122 ASP A CA 1
ATOM 950 C C . ASP A 1 122 ? -8.257 9.898 17.226 1.00 97.75 122 ASP A C 1
ATOM 952 O O . ASP A 1 122 ? -9.137 10.121 18.065 1.00 97.75 122 ASP A O 1
ATOM 956 N N . GLU A 1 123 ? -8.383 10.317 15.959 1.00 97.62 123 GLU A N 1
ATOM 957 C CA . GLU A 1 123 ? -9.566 11.045 15.482 1.00 97.62 123 GLU A CA 1
ATOM 958 C C . GLU A 1 123 ? -10.839 10.192 15.603 1.00 97.62 123 GLU A C 1
ATOM 960 O O . GLU A 1 123 ? -11.864 10.651 16.126 1.00 97.62 123 GLU A O 1
ATOM 965 N N . ILE A 1 124 ? -10.776 8.938 15.142 1.00 97.75 124 ILE A N 1
ATOM 966 C CA . ILE A 1 124 ? -11.892 7.994 15.241 1.00 97.75 124 ILE A CA 1
ATOM 967 C C . ILE A 1 124 ? -12.212 7.726 16.714 1.00 97.75 124 ILE A C 1
ATOM 969 O O . ILE A 1 124 ? -13.384 7.735 17.080 1.00 97.75 124 ILE A O 1
ATOM 973 N N . GLY A 1 125 ? -11.202 7.544 17.564 1.00 97.56 125 GLY A N 1
ATOM 974 C CA . GLY A 1 125 ? -11.340 7.343 19.005 1.00 97.56 125 GLY A CA 1
ATOM 975 C C . GLY A 1 125 ? -12.140 8.463 19.661 1.00 97.56 125 GLY A C 1
ATOM 976 O O . GLY A 1 125 ? -13.169 8.207 20.286 1.00 97.56 125 GLY A O 1
ATOM 977 N N . ALA A 1 126 ? -11.760 9.715 19.408 1.00 97.69 126 ALA A N 1
ATOM 978 C CA . ALA A 1 126 ? -12.483 10.884 19.905 1.00 97.69 126 ALA A CA 1
ATOM 979 C C . ALA A 1 126 ? -13.920 10.996 19.351 1.00 97.69 126 ALA A C 1
ATOM 981 O O . ALA A 1 126 ? -14.811 11.560 19.995 1.00 97.69 126 ALA A O 1
ATOM 982 N N . ALA A 1 127 ? -14.182 10.498 18.138 1.00 97.25 127 ALA A N 1
ATOM 983 C CA . ALA A 1 127 ? -15.538 10.414 17.595 1.00 97.25 127 ALA A CA 1
ATOM 984 C C . ALA A 1 127 ? -16.361 9.298 18.261 1.00 97.25 127 ALA A C 1
ATOM 986 O O . ALA A 1 127 ? -17.515 9.533 18.615 1.00 97.25 127 ALA A O 1
ATOM 987 N N . VAL A 1 128 ? -15.773 8.124 18.493 1.00 97.06 128 VAL A N 1
ATOM 988 C CA . VAL A 1 128 ? -16.410 6.999 19.197 1.00 97.06 128 VAL A CA 1
ATOM 989 C C . VAL A 1 128 ? -16.751 7.380 20.639 1.00 97.06 128 VAL A C 1
ATOM 991 O O . VAL A 1 128 ? -17.864 7.117 21.089 1.00 97.06 128 VAL A O 1
ATOM 994 N N . GLU A 1 129 ? -15.862 8.085 21.340 1.00 96.31 129 GLU A N 1
ATOM 995 C CA . GLU A 1 129 ? -16.140 8.604 22.686 1.00 96.31 129 GLU A CA 1
ATOM 996 C C . GLU A 1 129 ? -17.346 9.557 22.705 1.00 96.31 129 GLU A C 1
ATOM 998 O O . GLU A 1 129 ? -18.208 9.451 23.580 1.00 96.31 129 GLU A O 1
ATOM 1003 N N . ARG A 1 130 ? -17.450 10.460 21.718 1.00 96.31 130 ARG A N 1
ATOM 1004 C CA . ARG A 1 130 ? -18.594 11.381 21.580 1.00 96.31 130 ARG A CA 1
ATOM 1005 C C . ARG A 1 130 ? -19.895 10.680 21.206 1.00 96.31 130 ARG A C 1
ATOM 1007 O O . ARG A 1 130 ? -20.958 11.177 21.566 1.00 96.31 130 ARG A O 1
ATOM 1014 N N . LEU A 1 131 ? -19.819 9.573 20.467 1.00 95.38 131 LEU A N 1
ATOM 1015 C CA . LEU A 1 131 ? -20.980 8.772 20.082 1.00 95.38 131 LEU A CA 1
ATOM 1016 C C . LEU A 1 131 ? -21.675 8.178 21.320 1.00 95.38 131 LEU A C 1
ATOM 1018 O O . LEU A 1 131 ? -22.898 8.067 21.353 1.00 95.38 131 LEU A O 1
ATOM 1022 N N . GLY A 1 132 ? -20.894 7.881 22.359 1.00 89.31 132 GLY A N 1
ATOM 1023 C CA . GLY A 1 132 ? -21.383 7.421 23.650 1.00 89.31 132 GLY A CA 1
ATOM 1024 C C . GLY A 1 132 ? -21.530 5.898 23.748 1.00 89.31 132 GLY A C 1
ATOM 1025 O O . GLY A 1 132 ? -21.495 5.170 22.751 1.00 89.31 132 GLY A O 1
ATOM 1026 N N . PRO A 1 133 ? -21.673 5.378 24.978 1.00 89.19 133 PRO A N 1
ATOM 1027 C CA . PRO A 1 133 ? -21.696 3.943 25.222 1.00 89.19 133 PRO A CA 1
ATOM 1028 C C . PRO A 1 133 ? -22.950 3.291 24.627 1.00 89.19 133 PRO A C 1
ATOM 1030 O O . PRO A 1 133 ? -24.066 3.763 24.830 1.00 89.19 133 PRO A O 1
ATOM 1033 N N . GLY A 1 134 ? -22.766 2.155 23.950 1.00 86.62 134 GLY A N 1
ATOM 1034 C CA . GLY A 1 134 ? -23.868 1.345 23.416 1.00 86.62 134 GLY A CA 1
ATOM 1035 C C . GLY A 1 134 ? -24.465 1.843 22.098 1.00 86.62 134 GLY A C 1
ATOM 1036 O O . GLY A 1 134 ? -25.433 1.256 21.624 1.00 86.62 134 GLY A O 1
ATOM 1037 N N . VAL A 1 135 ? -23.895 2.886 21.490 1.00 93.88 135 VAL A N 1
ATOM 1038 C CA . VAL A 1 135 ? -24.264 3.329 20.143 1.00 93.88 135 VAL A CA 1
ATOM 1039 C C . VAL A 1 135 ? -23.356 2.628 19.134 1.00 93.88 135 VAL A C 1
ATOM 1041 O O . VAL A 1 135 ? -22.279 3.101 18.790 1.00 93.88 135 VAL A O 1
ATOM 1044 N N . ASP A 1 136 ? -23.777 1.448 18.692 1.00 93.50 136 ASP A N 1
ATOM 1045 C CA . ASP A 1 136 ? -23.000 0.556 17.823 1.00 93.50 136 ASP A CA 1
ATOM 1046 C C . ASP A 1 136 ? -23.644 0.336 16.447 1.00 93.50 136 ASP A C 1
ATOM 1048 O O . ASP A 1 136 ? -23.129 -0.431 15.641 1.00 93.50 136 ASP A O 1
ATOM 1052 N N . THR A 1 137 ? -24.749 1.023 16.148 1.00 96.12 137 THR A N 1
ATOM 1053 C CA . THR A 1 137 ? -25.436 0.963 14.852 1.00 96.12 137 THR A CA 1
ATOM 1054 C C . THR A 1 137 ? -25.874 2.347 14.386 1.00 96.12 137 THR A C 1
ATOM 1056 O O . THR A 1 137 ? -26.118 3.247 15.190 1.00 96.12 137 THR A O 1
ATOM 1059 N N . ALA A 1 138 ? -26.052 2.506 13.071 1.00 95.69 138 ALA A N 1
ATOM 1060 C CA . ALA A 1 138 ? -26.540 3.755 12.491 1.00 95.69 138 ALA A CA 1
ATOM 1061 C C . ALA A 1 138 ? -27.931 4.140 13.029 1.00 95.69 138 ALA A C 1
ATOM 1063 O O . ALA A 1 138 ? -28.201 5.315 13.251 1.00 95.69 138 ALA A O 1
ATOM 1064 N N . ALA A 1 139 ? -28.801 3.153 13.276 1.00 96.19 139 ALA A N 1
ATOM 1065 C CA . ALA A 1 139 ? -30.113 3.383 13.877 1.00 96.19 139 ALA A CA 1
ATOM 1066 C C . ALA A 1 139 ? -29.988 3.914 15.312 1.00 96.19 139 ALA A C 1
ATOM 1068 O O . ALA A 1 139 ? -30.583 4.940 15.626 1.00 96.19 139 ALA A O 1
ATOM 1069 N N . ALA A 1 140 ? -29.141 3.292 16.142 1.00 96.25 140 ALA A N 1
ATOM 1070 C CA . ALA A 1 140 ? -28.874 3.776 17.495 1.00 96.25 140 ALA A CA 1
ATOM 1071 C C . ALA A 1 140 ? -28.285 5.196 17.492 1.00 96.25 140 ALA A C 1
ATOM 1073 O O . ALA A 1 140 ? -28.627 6.006 18.349 1.00 96.25 140 ALA A O 1
ATOM 1074 N N . ALA A 1 141 ? -27.441 5.524 16.509 1.00 95.75 141 ALA A N 1
ATOM 1075 C CA . ALA A 1 141 ? -26.894 6.869 16.366 1.00 95.75 141 ALA A CA 1
ATOM 1076 C C . ALA A 1 141 ? -27.967 7.899 15.991 1.00 95.75 141 ALA A C 1
ATOM 1078 O O . ALA A 1 141 ? -27.917 9.023 16.475 1.00 95.75 141 ALA A O 1
ATOM 1079 N N . ILE A 1 142 ? -28.949 7.535 15.163 1.00 96.12 142 ILE A N 1
ATOM 1080 C CA . ILE A 1 142 ? -30.090 8.406 14.844 1.00 96.12 142 ILE A CA 1
ATOM 1081 C C . ILE A 1 142 ? -30.961 8.619 16.084 1.00 96.12 142 ILE A C 1
ATOM 1083 O O . ILE A 1 142 ? -31.298 9.756 16.403 1.00 96.12 142 ILE A O 1
ATOM 1087 N N . ASP A 1 143 ? -31.282 7.545 16.805 1.00 96.62 143 ASP A N 1
ATOM 1088 C CA . ASP A 1 143 ? -32.118 7.609 18.008 1.00 96.62 143 ASP A CA 1
ATOM 1089 C C . ASP A 1 143 ? -31.458 8.429 19.133 1.00 96.62 143 ASP A C 1
ATOM 1091 O O . ASP A 1 143 ? -32.151 9.062 19.931 1.00 96.62 143 ASP A O 1
ATOM 1095 N N . ALA A 1 144 ? -30.122 8.451 19.175 1.00 95.50 144 ALA A N 1
ATOM 1096 C CA . ALA A 1 144 ? -29.320 9.238 20.110 1.00 95.50 144 ALA A CA 1
ATOM 1097 C C . ALA A 1 144 ? -28.983 10.664 19.619 1.00 95.50 144 ALA A C 1
ATOM 1099 O O . ALA A 1 144 ? -28.210 11.352 20.282 1.00 95.50 144 ALA A O 1
ATOM 1100 N N . ASP A 1 145 ? -29.523 11.105 18.474 1.00 95.94 145 ASP A N 1
ATOM 1101 C CA . ASP A 1 145 ? -29.204 12.397 17.832 1.00 95.94 145 ASP A CA 1
ATOM 1102 C C . ASP A 1 145 ? -27.692 12.596 17.561 1.00 95.94 145 ASP A C 1
ATOM 1104 O O . ASP A 1 145 ? -27.144 13.694 17.614 1.00 95.94 145 ASP A O 1
ATOM 1108 N N . ALA A 1 146 ? -26.994 11.497 17.264 1.00 96.94 146 ALA A N 1
ATOM 1109 C CA . ALA A 1 146 ? -25.550 11.417 17.033 1.00 96.94 146 ALA A CA 1
ATOM 1110 C C . ALA A 1 146 ? -25.192 11.020 15.583 1.00 96.94 146 ALA A C 1
ATOM 1112 O O . ALA A 1 146 ? -24.080 10.560 15.300 1.00 96.94 146 ALA A O 1
ATOM 1113 N N . ALA A 1 147 ? -26.126 11.203 14.643 1.00 96.88 147 ALA A N 1
ATOM 1114 C CA . ALA A 1 147 ? -25.960 10.833 13.235 1.00 96.88 147 ALA A CA 1
ATOM 1115 C C . ALA A 1 147 ? -24.770 11.540 12.552 1.00 96.88 147 ALA A C 1
ATOM 1117 O O . ALA A 1 147 ? -24.094 10.941 11.714 1.00 96.88 147 ALA A O 1
ATOM 1118 N N . ASP A 1 148 ? -24.467 12.784 12.933 1.00 97.38 148 AS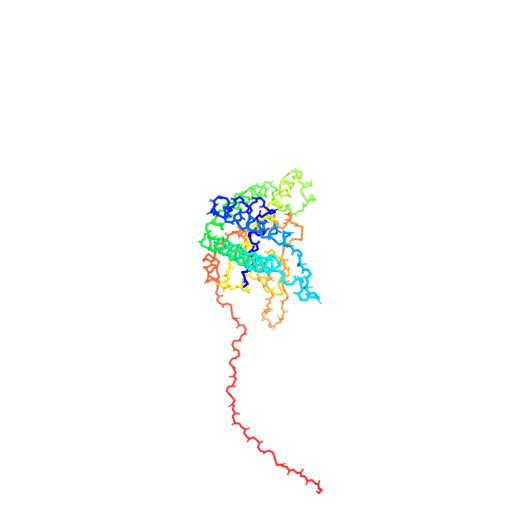P A N 1
ATOM 1119 C CA . ASP A 1 148 ? -23.310 13.515 12.401 1.00 97.38 148 ASP A CA 1
ATOM 1120 C C . ASP A 1 148 ? -21.977 12.900 12.857 1.00 97.38 148 ASP A C 1
ATOM 1122 O O . ASP A 1 148 ? -21.058 12.742 12.050 1.00 97.38 148 ASP A O 1
ATOM 1126 N N . THR A 1 149 ? -21.881 12.470 14.119 1.00 97.50 149 THR A N 1
ATOM 1127 C CA . THR A 1 149 ? -20.706 11.754 14.644 1.00 97.50 149 THR A CA 1
ATOM 1128 C C . THR A 1 149 ? -20.536 10.405 13.948 1.00 97.50 149 THR A C 1
ATOM 1130 O O . THR A 1 149 ? -19.435 10.059 13.523 1.00 97.50 149 THR A O 1
ATOM 1133 N N . TRP A 1 150 ? -21.633 9.667 13.745 1.00 97.88 150 TRP A N 1
ATOM 1134 C CA . TRP A 1 150 ? -21.616 8.427 12.965 1.00 97.88 150 TRP A CA 1
ATOM 1135 C C . TRP A 1 150 ? -21.077 8.648 11.549 1.00 97.88 150 TRP A C 1
ATOM 1137 O O . TRP A 1 150 ? -20.247 7.881 11.051 1.00 97.88 150 TRP A O 1
ATOM 1147 N N . LYS A 1 151 ? -21.529 9.720 10.892 1.00 97.38 151 LYS A N 1
ATOM 1148 C CA . LYS A 1 151 ? -21.083 10.090 9.549 1.00 97.38 151 LYS A CA 1
ATOM 1149 C C . LYS A 1 151 ? -19.594 10.440 9.512 1.00 97.38 151 LYS A C 1
ATOM 1151 O O . LYS A 1 151 ? -18.933 10.087 8.535 1.00 97.38 151 LYS A O 1
ATOM 1156 N N . GLN A 1 152 ? -19.059 11.087 10.550 1.00 97.25 152 GLN A N 1
ATOM 1157 C CA . GLN A 1 152 ? -17.619 11.337 10.664 1.00 97.25 152 GLN A CA 1
ATOM 1158 C C . GLN A 1 152 ? -16.833 10.019 10.657 1.00 97.25 152 GLN A C 1
ATOM 1160 O O . GLN A 1 152 ? -15.953 9.848 9.817 1.00 97.25 152 GLN A O 1
ATOM 1165 N N . ILE A 1 153 ? -17.212 9.054 11.503 1.00 97.88 153 ILE A N 1
ATOM 1166 C CA . ILE A 1 153 ? -16.560 7.732 11.558 1.00 97.88 153 ILE A CA 1
ATOM 1167 C C . ILE A 1 153 ? -16.700 7.007 10.211 1.00 97.88 153 ILE A C 1
ATOM 1169 O O . ILE A 1 153 ? -15.728 6.477 9.680 1.00 97.88 153 ILE A O 1
ATOM 1173 N N . SER A 1 154 ? -17.891 7.049 9.608 1.00 98.06 154 SER A N 1
ATOM 1174 C CA . SER A 1 154 ? -18.150 6.433 8.296 1.00 98.06 154 SER A CA 1
ATOM 1175 C C . SER A 1 154 ? -17.260 7.017 7.190 1.00 98.06 154 SER A C 1
ATOM 1177 O O . SER A 1 154 ? -16.887 6.315 6.256 1.00 98.06 154 SER A O 1
ATOM 1179 N N . THR A 1 155 ? -16.908 8.303 7.283 1.00 97.75 155 THR A N 1
ATOM 1180 C CA . THR A 1 155 ? -16.039 8.983 6.308 1.00 97.75 155 THR A CA 1
ATOM 1181 C C . THR A 1 155 ? -14.563 8.615 6.502 1.00 97.75 155 THR A C 1
ATOM 1183 O O . THR A 1 155 ? -13.796 8.655 5.542 1.00 97.75 155 THR A O 1
ATOM 1186 N N . ALA A 1 156 ? -14.173 8.195 7.708 1.00 97.81 156 ALA A N 1
ATOM 1187 C CA . ALA A 1 156 ? -12.825 7.722 8.015 1.00 97.81 156 ALA A CA 1
ATOM 1188 C C . ALA A 1 156 ? -12.548 6.299 7.490 1.00 97.81 156 ALA A C 1
ATOM 1190 O O . ALA A 1 156 ? -11.397 5.965 7.219 1.00 97.81 156 ALA A O 1
ATOM 1191 N N . VAL A 1 157 ? -13.589 5.478 7.285 1.00 97.88 157 VAL A N 1
ATOM 1192 C CA . VAL A 1 157 ? -13.481 4.097 6.768 1.00 97.88 157 VAL A CA 1
ATOM 1193 C C . VAL A 1 157 ? -12.603 3.991 5.512 1.00 97.88 157 VAL A C 1
ATOM 1195 O O . VAL A 1 157 ? -11.626 3.248 5.556 1.00 97.88 157 VAL A O 1
ATOM 1198 N N . PRO A 1 158 ? -12.866 4.716 4.406 1.00 97.38 158 PRO A N 1
ATOM 1199 C CA . PRO A 1 158 ? -12.031 4.598 3.212 1.00 97.38 158 PRO A CA 1
ATOM 1200 C C . PRO A 1 158 ? -10.578 5.042 3.435 1.00 97.38 158 PRO A C 1
ATOM 1202 O O . PRO A 1 158 ? -9.687 4.527 2.770 1.00 97.38 158 PRO A O 1
ATOM 1205 N N . VAL A 1 159 ? -10.312 5.956 4.377 1.00 97.62 159 VAL A N 1
ATOM 1206 C CA . VAL A 1 159 ? -8.938 6.358 4.738 1.00 97.62 159 VAL A CA 1
ATOM 1207 C C . VAL A 1 159 ? -8.233 5.232 5.497 1.00 97.62 159 VAL A C 1
ATOM 1209 O O . VAL A 1 159 ? -7.076 4.927 5.220 1.00 97.62 159 VAL A O 1
ATOM 1212 N N . TYR A 1 160 ? -8.944 4.579 6.414 1.00 97.81 160 TYR A N 1
ATOM 1213 C CA . TYR A 1 160 ? -8.447 3.415 7.139 1.00 97.81 160 TYR A CA 1
ATOM 1214 C C . TYR A 1 160 ? -8.135 2.251 6.191 1.00 97.81 160 TYR A C 1
ATOM 1216 O O . TYR A 1 160 ? -7.050 1.674 6.243 1.00 97.81 160 TYR A O 1
ATOM 1224 N N . GLU A 1 161 ? -9.059 1.930 5.284 1.00 96.25 161 GLU A N 1
ATOM 1225 C CA . GLU A 1 161 ? -8.882 0.865 4.290 1.00 96.25 161 GLU A CA 1
ATOM 1226 C C . GLU A 1 161 ? -7.717 1.153 3.332 1.00 96.25 161 GLU A C 1
ATOM 1228 O O . GLU A 1 161 ? -6.968 0.239 2.983 1.00 96.25 161 GLU A O 1
ATOM 1233 N N . ASP A 1 162 ? -7.523 2.419 2.952 1.00 97.00 162 ASP A N 1
ATOM 1234 C CA . ASP A 1 162 ? -6.376 2.869 2.161 1.00 97.00 162 ASP A CA 1
ATOM 1235 C C . ASP A 1 162 ? -5.047 2.616 2.892 1.00 97.00 162 ASP A C 1
ATOM 1237 O O . ASP A 1 162 ? -4.137 2.004 2.331 1.00 97.00 162 ASP A O 1
ATOM 1241 N N . ILE A 1 163 ? -4.959 2.977 4.177 1.00 97.56 163 ILE A N 1
ATOM 1242 C CA . ILE A 1 163 ? -3.789 2.681 5.018 1.00 97.56 163 ILE A CA 1
ATOM 1243 C C . ILE A 1 163 ? -3.537 1.169 5.100 1.00 97.56 163 ILE A C 1
ATOM 1245 O O . ILE A 1 163 ? -2.401 0.724 4.922 1.00 97.56 163 ILE A O 1
ATOM 1249 N N . ARG A 1 164 ? -4.580 0.351 5.304 1.00 96.25 164 ARG A N 1
ATOM 1250 C CA . ARG A 1 164 ? -4.446 -1.118 5.360 1.00 96.25 164 ARG A CA 1
ATOM 1251 C C . ARG A 1 164 ? -3.973 -1.728 4.050 1.00 96.25 164 ARG A C 1
ATOM 1253 O O . ARG A 1 164 ? -3.166 -2.660 4.078 1.00 96.25 164 ARG A O 1
ATOM 1260 N N . LEU A 1 165 ? -4.429 -1.198 2.917 1.00 94.62 165 LEU A N 1
ATOM 1261 C CA . LEU A 1 165 ? -3.963 -1.611 1.597 1.00 94.62 165 LEU A CA 1
ATOM 1262 C C . LEU A 1 165 ? -2.466 -1.327 1.422 1.00 94.62 165 LEU A C 1
ATOM 1264 O O . LEU A 1 165 ? -1.724 -2.212 0.995 1.00 94.62 165 LEU A O 1
ATOM 1268 N N . VAL A 1 166 ? -2.019 -0.119 1.776 1.00 96.00 166 VAL A N 1
ATOM 1269 C CA . VAL A 1 166 ? -0.602 0.276 1.713 1.00 96.00 166 VAL A CA 1
ATOM 1270 C C . VAL A 1 166 ? 0.243 -0.608 2.633 1.00 96.00 166 VAL A C 1
ATOM 1272 O O . VAL A 1 166 ? 1.244 -1.170 2.188 1.00 96.00 166 VAL A O 1
ATOM 1275 N N . GLN A 1 167 ? -0.196 -0.814 3.877 1.00 94.25 167 GLN A N 1
ATOM 1276 C CA . GLN A 1 167 ? 0.481 -1.677 4.845 1.00 94.25 167 GLN A CA 1
ATOM 1277 C C . GLN A 1 167 ? 0.626 -3.115 4.325 1.00 94.25 167 GLN A C 1
ATOM 1279 O O . GLN A 1 167 ? 1.701 -3.709 4.408 1.00 94.25 167 GLN A O 1
ATOM 1284 N N . LEU A 1 168 ? -0.442 -3.676 3.747 1.00 90.19 168 LEU A N 1
ATOM 1285 C CA . LEU A 1 168 ? -0.428 -5.031 3.196 1.00 90.19 168 LEU A CA 1
ATOM 1286 C C . LEU A 1 168 ? 0.591 -5.183 2.064 1.00 90.19 168 LEU A C 1
ATOM 1288 O O . LEU A 1 168 ? 1.288 -6.195 1.988 1.00 90.19 168 LEU A O 1
ATOM 1292 N N . GLU A 1 169 ? 0.679 -4.196 1.174 1.00 90.50 169 GLU A N 1
ATOM 1293 C CA . GLU A 1 169 ? 1.622 -4.233 0.057 1.00 90.50 169 GLU A CA 1
ATOM 1294 C C . GLU A 1 169 ? 3.074 -3.994 0.501 1.00 90.50 169 GLU A C 1
ATOM 1296 O O . GLU A 1 169 ? 3.981 -4.628 -0.043 1.00 90.50 169 GLU A O 1
ATOM 1301 N N . LEU A 1 170 ? 3.320 -3.192 1.542 1.00 90.19 170 LEU A N 1
ATOM 1302 C CA . LEU A 1 170 ? 4.642 -3.110 2.186 1.00 90.19 170 LEU A CA 1
ATOM 1303 C C . LEU A 1 170 ? 5.073 -4.462 2.774 1.00 90.19 170 LEU A C 1
ATOM 1305 O O . LEU A 1 170 ? 6.226 -4.869 2.624 1.00 90.19 170 LEU A O 1
ATOM 1309 N N . TYR A 1 171 ? 4.144 -5.209 3.374 1.00 86.81 171 TYR A N 1
ATOM 1310 C CA . TYR A 1 171 ? 4.444 -6.539 3.913 1.00 86.81 171 TYR A CA 1
ATOM 1311 C C . TYR A 1 171 ? 4.615 -7.604 2.831 1.00 86.81 171 TYR A C 1
ATOM 1313 O O . TYR A 1 171 ? 5.352 -8.562 3.030 1.00 86.81 171 TYR A O 1
ATOM 1321 N N . ARG A 1 172 ? 3.952 -7.467 1.678 1.00 81.00 172 ARG A N 1
ATOM 1322 C CA . ARG A 1 172 ? 4.108 -8.396 0.544 1.00 81.00 172 ARG A CA 1
ATOM 1323 C C . ARG A 1 172 ? 5.353 -8.133 -0.295 1.00 81.00 172 ARG A C 1
ATOM 1325 O O . ARG A 1 172 ? 5.872 -9.071 -0.894 1.00 81.00 172 ARG A O 1
ATOM 1332 N N . SER A 1 173 ? 5.771 -6.873 -0.404 1.00 74.94 173 SER A N 1
ATOM 1333 C CA . SER A 1 173 ? 6.874 -6.462 -1.282 1.00 74.94 173 SER A CA 1
ATOM 1334 C C . SER A 1 173 ? 8.248 -6.811 -0.724 1.00 74.94 173 SER A C 1
ATOM 1336 O O . SER A 1 173 ? 9.170 -7.075 -1.493 1.00 74.94 173 SER A O 1
ATOM 1338 N N . ALA A 1 174 ? 8.385 -6.862 0.596 1.00 60.34 174 ALA A N 1
ATOM 1339 C CA . ALA A 1 174 ? 9.571 -7.390 1.237 1.00 60.34 174 ALA A CA 1
ATOM 1340 C C . ALA A 1 174 ? 9.420 -8.893 1.470 1.00 60.34 174 ALA A C 1
ATOM 1342 O O . ALA A 1 174 ? 8.326 -9.368 1.761 1.00 60.34 174 ALA A O 1
ATOM 1343 N N . ASP A 1 175 ? 10.524 -9.636 1.412 1.00 59.03 175 ASP A N 1
ATOM 1344 C CA . ASP A 1 175 ? 10.608 -11.005 1.923 1.00 59.03 175 ASP A CA 1
ATOM 1345 C C . ASP A 1 175 ? 10.370 -10.992 3.452 1.00 59.03 175 ASP A C 1
ATOM 1347 O O . ASP A 1 175 ? 11.271 -11.179 4.272 1.00 59.03 175 ASP A O 1
ATOM 1351 N N . PHE A 1 176 ? 9.117 -10.773 3.862 1.00 63.81 176 PHE A N 1
ATOM 1352 C CA . PHE A 1 176 ? 8.569 -10.880 5.218 1.00 63.81 176 PHE A CA 1
ATOM 1353 C C . PHE A 1 176 ? 8.541 -12.347 5.686 1.00 63.81 176 PHE A C 1
ATOM 1355 O O . PHE A 1 176 ? 7.754 -12.737 6.543 1.00 63.81 176 PHE A O 1
ATOM 1362 N N . GLU A 1 177 ? 9.425 -13.181 5.134 1.00 56.81 177 GLU A N 1
ATOM 1363 C CA . GLU A 1 177 ? 9.584 -14.603 5.431 1.00 56.81 177 GLU A CA 1
ATOM 1364 C C . GLU A 1 177 ? 9.923 -14.851 6.905 1.00 56.81 177 GLU A C 1
ATOM 1366 O O . GLU A 1 177 ? 9.676 -15.935 7.425 1.00 56.81 177 GLU A O 1
ATOM 1371 N N . LYS A 1 178 ? 10.460 -13.838 7.598 1.00 62.72 178 LYS A N 1
ATOM 1372 C CA . LYS A 1 178 ? 10.759 -13.900 9.035 1.00 62.72 178 LYS A CA 1
ATOM 1373 C C . LYS A 1 178 ? 9.522 -13.803 9.925 1.00 62.72 178 LYS A C 1
ATOM 1375 O O . LYS A 1 178 ? 9.637 -14.039 11.125 1.00 62.72 178 LYS A O 1
ATOM 1380 N N . ILE A 1 179 ? 8.367 -13.443 9.373 1.00 72.62 179 ILE A N 1
ATOM 1381 C CA . ILE A 1 179 ? 7.121 -13.404 10.130 1.00 72.62 179 ILE A CA 1
ATOM 1382 C C . ILE A 1 179 ? 6.429 -14.745 10.001 1.00 72.62 179 ILE A C 1
ATOM 1384 O O . ILE A 1 179 ? 6.193 -15.236 8.897 1.00 72.62 179 ILE A O 1
ATOM 1388 N N . ASP A 1 180 ? 6.038 -15.310 11.140 1.00 79.06 180 ASP A N 1
ATOM 1389 C CA . ASP A 1 180 ? 5.107 -16.426 11.152 1.00 79.06 180 ASP A CA 1
ATOM 1390 C C . ASP A 1 180 ? 3.735 -15.930 10.670 1.00 79.06 180 ASP A C 1
ATOM 1392 O O . ASP A 1 180 ? 2.887 -15.443 11.425 1.00 79.06 180 ASP A O 1
ATOM 1396 N N . ARG A 1 181 ? 3.545 -16.019 9.352 1.00 80.00 181 ARG A N 1
ATOM 1397 C CA . ARG A 1 181 ? 2.325 -15.623 8.651 1.00 80.00 181 ARG A CA 1
ATOM 1398 C C . ARG A 1 181 ? 1.112 -16.375 9.194 1.00 80.00 181 ARG A C 1
ATOM 1400 O O . ARG A 1 181 ? 0.051 -15.779 9.374 1.00 80.00 181 ARG A O 1
ATOM 1407 N N . ALA A 1 182 ? 1.271 -17.659 9.516 1.00 80.19 182 ALA A N 1
ATOM 1408 C CA . ALA A 1 182 ? 0.196 -18.455 10.096 1.00 80.19 182 ALA A CA 1
ATOM 1409 C C . ALA A 1 182 ? -0.179 -17.933 11.491 1.00 80.19 182 ALA A C 1
ATOM 1411 O O . ALA A 1 182 ? -1.364 -17.718 11.760 1.00 80.19 182 ALA A O 1
ATOM 1412 N N . ALA A 1 183 ? 0.809 -17.630 12.338 1.00 81.75 183 ALA A N 1
ATOM 1413 C CA . ALA A 1 183 ? 0.569 -16.991 13.631 1.00 81.75 183 ALA A CA 1
ATOM 1414 C C . ALA A 1 183 ? -0.081 -15.609 13.483 1.00 81.75 183 ALA A C 1
ATOM 1416 O O . ALA A 1 183 ? -0.913 -15.241 14.309 1.00 81.75 183 ALA A O 1
ATOM 1417 N N . CYS A 1 184 ? 0.209 -14.868 12.415 1.00 86.19 184 CYS A N 1
ATOM 1418 C CA . CYS A 1 184 ? -0.419 -13.575 12.150 1.00 86.19 184 CYS A CA 1
ATOM 1419 C C . CYS A 1 184 ? -1.837 -13.657 11.572 1.00 86.19 184 CYS A C 1
ATOM 1421 O O . CYS A 1 184 ? -2.490 -12.622 11.488 1.00 86.19 184 CYS A O 1
ATOM 1423 N N . GLY A 1 185 ? -2.334 -14.843 11.208 1.00 84.00 185 GLY A N 1
ATOM 1424 C CA . GLY A 1 185 ? -3.673 -15.020 10.637 1.00 84.00 185 GLY A CA 1
ATOM 1425 C C . GLY A 1 185 ? -3.728 -15.073 9.106 1.00 84.00 185 GLY A C 1
ATOM 1426 O O . GLY A 1 185 ? -4.819 -15.103 8.559 1.00 84.00 185 GLY A O 1
ATOM 1427 N N . ASP A 1 186 ? -2.600 -15.156 8.394 1.00 81.88 186 ASP A N 1
ATOM 1428 C CA . ASP A 1 186 ? -2.557 -15.279 6.920 1.00 81.88 186 ASP A CA 1
ATOM 1429 C C . ASP A 1 186 ? -2.900 -16.689 6.388 1.00 81.88 186 ASP A C 1
ATOM 1431 O O . ASP A 1 186 ? -2.721 -16.982 5.203 1.00 81.88 186 ASP A O 1
ATOM 1435 N N . GLY A 1 187 ? -3.364 -17.597 7.247 1.00 75.00 187 GLY A N 1
ATOM 1436 C CA . GLY A 1 187 ? -3.743 -18.951 6.849 1.00 75.00 187 GLY A CA 1
ATOM 1437 C C . GLY A 1 187 ? -5.027 -18.993 6.010 1.00 75.00 187 GLY A C 1
ATOM 1438 O O . GLY A 1 187 ? -5.924 -18.176 6.181 1.00 75.00 187 GLY A O 1
ATOM 1439 N N . ILE A 1 188 ? -5.162 -20.023 5.162 1.00 69.12 188 ILE A N 1
ATOM 1440 C CA . ILE A 1 188 ? -6.328 -20.251 4.270 1.00 69.12 188 ILE A CA 1
ATOM 1441 C C . ILE A 1 188 ? -7.662 -20.325 5.039 1.00 69.12 188 ILE A C 1
ATOM 1443 O O . ILE A 1 188 ? -8.728 -20.110 4.475 1.00 69.12 188 ILE A O 1
ATOM 1447 N N . GLN A 1 189 ? -7.604 -20.640 6.329 1.00 75.75 189 GLN A N 1
ATOM 1448 C CA . GLN A 1 189 ? -8.768 -20.843 7.185 1.00 75.75 189 GLN A CA 1
ATOM 1449 C C . GLN A 1 189 ? -9.249 -19.561 7.895 1.00 75.75 189 GLN A C 1
ATOM 1451 O O . GLN A 1 189 ? -10.235 -19.623 8.621 1.00 75.75 189 GLN A O 1
ATOM 1456 N N . VAL A 1 190 ? -8.576 -18.416 7.708 1.00 81.19 190 VAL A N 1
ATOM 1457 C CA . VAL A 1 190 ? -9.022 -17.103 8.207 1.00 81.19 190 VAL A CA 1
ATOM 1458 C C . VAL A 1 190 ? -9.524 -16.280 7.022 1.00 81.19 190 VAL A C 1
ATOM 1460 O O . VAL A 1 190 ? -8.738 -15.772 6.221 1.00 81.19 190 VAL A O 1
ATOM 1463 N N . TYR A 1 191 ? -10.847 -16.172 6.896 1.00 80.75 191 TYR A N 1
ATOM 1464 C CA . TYR A 1 191 ? -11.486 -15.580 5.714 1.00 80.75 191 TYR A CA 1
ATOM 1465 C C . TYR A 1 191 ? -11.542 -14.051 5.722 1.00 80.75 191 TYR A C 1
ATOM 1467 O O . TYR A 1 191 ? -11.572 -13.444 4.654 1.00 80.75 191 TYR A O 1
ATOM 1475 N N . ASP A 1 192 ? -11.569 -13.424 6.898 1.00 87.25 192 ASP A N 1
ATOM 1476 C CA . ASP A 1 192 ? -11.617 -11.965 6.993 1.00 87.25 192 ASP A CA 1
ATOM 1477 C C . ASP A 1 192 ? -10.206 -11.386 6.804 1.00 87.25 192 ASP A C 1
ATOM 1479 O O . ASP A 1 192 ? -9.275 -11.802 7.509 1.00 87.25 192 ASP A O 1
ATOM 1483 N N . PRO A 1 193 ? -10.015 -10.455 5.853 1.00 86.12 193 PRO A N 1
ATOM 1484 C CA . PRO A 1 193 ? -8.727 -9.807 5.629 1.00 86.12 193 PRO A CA 1
ATOM 1485 C C . PRO A 1 193 ? -8.270 -8.937 6.809 1.00 86.12 193 PRO A C 1
ATOM 1487 O O . PRO A 1 193 ? -7.070 -8.734 6.962 1.00 86.12 193 PRO A O 1
ATOM 1490 N N . GLU A 1 194 ? -9.189 -8.465 7.653 1.00 89.94 194 GLU A N 1
ATOM 1491 C CA . GLU A 1 194 ? -8.904 -7.610 8.811 1.00 89.94 194 GLU A CA 1
ATOM 1492 C C . GLU A 1 194 ? -8.377 -8.400 10.010 1.00 89.94 194 GLU A C 1
ATOM 1494 O O . GLU A 1 194 ? -7.665 -7.875 10.862 1.00 89.94 194 GLU A O 1
ATOM 1499 N N . ALA A 1 195 ? -8.706 -9.691 10.082 1.00 90.38 195 ALA A N 1
ATOM 1500 C CA . ALA A 1 195 ? -8.330 -10.559 11.186 1.00 90.38 195 ALA A CA 1
ATOM 1501 C C . ALA A 1 195 ? -6.837 -10.909 11.121 1.00 90.38 195 ALA A C 1
ATOM 1503 O O . ALA A 1 195 ? -6.461 -12.002 10.695 1.00 90.38 195 ALA A O 1
ATOM 1504 N N . ARG A 1 196 ? -5.970 -9.957 11.478 1.00 90.38 196 ARG A N 1
ATOM 1505 C CA . ARG A 1 196 ? -4.512 -10.084 11.420 1.00 90.38 196 ARG A CA 1
ATOM 1506 C C . ARG A 1 196 ? -3.855 -9.470 12.645 1.00 90.38 196 ARG A C 1
ATOM 1508 O O . ARG A 1 196 ? -4.181 -8.352 13.037 1.00 90.38 196 ARG A O 1
ATOM 1515 N N . LEU A 1 197 ? -2.866 -10.162 13.214 1.00 90.75 197 LEU A N 1
ATOM 1516 C CA . LEU A 1 197 ? -2.128 -9.631 14.372 1.00 90.75 197 LEU A CA 1
ATOM 1517 C C . LEU A 1 197 ? -1.304 -8.396 14.030 1.00 90.75 197 LEU A C 1
ATOM 1519 O O . LEU A 1 197 ? -1.116 -7.542 14.882 1.00 90.75 197 LEU A O 1
ATOM 1523 N N . TYR A 1 198 ? -0.875 -8.257 12.779 1.00 90.56 198 TYR A N 1
ATOM 1524 C CA . TYR A 1 198 ? -0.212 -7.044 12.312 1.00 90.56 198 TYR A CA 1
ATOM 1525 C C . TYR A 1 198 ? -1.187 -5.880 12.038 1.00 90.56 198 TYR A C 1
ATOM 1527 O O . TYR A 1 198 ? -0.742 -4.784 11.726 1.00 90.56 198 TYR A O 1
ATOM 1535 N N . TYR A 1 199 ? -2.505 -6.081 12.174 1.00 94.50 199 TYR A N 1
ATOM 1536 C CA . TYR A 1 199 ? -3.506 -5.003 12.194 1.00 94.50 199 TYR A CA 1
ATOM 1537 C C . TYR A 1 199 ? -4.036 -4.717 13.601 1.00 94.50 199 TYR A C 1
ATOM 1539 O O . TYR A 1 199 ? -4.356 -3.565 13.896 1.00 94.50 199 TYR A O 1
ATOM 1547 N N . HIS A 1 200 ? -4.066 -5.732 14.473 1.00 94.50 200 HIS A N 1
ATOM 1548 C CA . HIS A 1 200 ? -4.627 -5.668 15.825 1.00 94.50 200 HIS A CA 1
ATOM 1549 C C . HIS A 1 200 ? -3.744 -6.417 16.838 1.00 94.50 200 HIS A C 1
ATOM 1551 O O . HIS A 1 200 ? -3.768 -7.650 16.888 1.00 94.50 200 HIS A O 1
ATOM 1557 N N . ARG A 1 201 ? -2.979 -5.695 17.671 1.00 93.44 201 ARG A N 1
ATOM 1558 C CA . ARG A 1 201 ? -2.046 -6.318 18.638 1.00 93.44 201 ARG A CA 1
ATOM 1559 C C . ARG A 1 201 ? -2.742 -7.076 19.768 1.00 93.44 201 ARG A C 1
ATOM 1561 O O . ARG A 1 201 ? -2.170 -8.027 20.287 1.00 93.44 201 ARG A O 1
ATOM 1568 N N . ASN A 1 202 ? -3.972 -6.693 20.115 1.00 92.94 202 ASN A N 1
ATOM 1569 C CA . ASN A 1 202 ? -4.733 -7.294 21.215 1.00 92.94 202 ASN A CA 1
ATOM 1570 C C . ASN A 1 202 ? -5.831 -8.241 20.703 1.00 92.94 202 ASN A C 1
ATOM 1572 O O . ASN A 1 202 ? -6.733 -8.603 21.455 1.00 92.94 202 ASN A O 1
ATOM 1576 N N . LEU A 1 203 ? -5.803 -8.639 19.421 1.00 91.31 203 LEU A N 1
ATOM 1577 C CA . LEU A 1 203 ? -6.887 -9.426 18.814 1.00 91.31 203 LEU A CA 1
ATOM 1578 C C . LEU A 1 203 ? -7.144 -10.748 19.542 1.00 91.31 203 LEU A C 1
ATOM 1580 O O . LEU A 1 203 ? -8.289 -11.155 19.714 1.00 91.31 203 LEU A O 1
ATOM 1584 N N . ASP A 1 204 ? -6.074 -11.399 19.992 1.00 88.75 204 ASP A N 1
ATOM 1585 C CA . ASP A 1 204 ? -6.160 -12.631 20.771 1.00 88.75 204 ASP A CA 1
ATOM 1586 C C . ASP A 1 204 ? -6.843 -12.431 22.138 1.00 88.75 204 ASP A C 1
ATOM 1588 O O . ASP A 1 204 ? -7.473 -13.365 22.627 1.00 88.75 204 ASP A O 1
ATOM 1592 N N . ASP A 1 205 ? -6.775 -11.232 22.722 1.00 90.06 205 ASP A N 1
ATOM 1593 C CA . ASP A 1 205 ? -7.402 -10.916 24.009 1.00 90.06 205 ASP A CA 1
ATOM 1594 C C . ASP A 1 205 ? -8.873 -10.523 23.837 1.00 90.06 205 ASP A C 1
ATOM 1596 O O . ASP A 1 205 ? -9.746 -10.977 24.581 1.00 90.06 205 ASP A O 1
ATOM 1600 N N . VAL A 1 206 ? -9.168 -9.692 22.833 1.00 91.44 206 VAL A N 1
ATOM 1601 C CA . VAL A 1 206 ? -10.521 -9.155 22.607 1.00 91.44 206 VAL A CA 1
ATOM 1602 C C . VAL A 1 206 ? -11.424 -10.116 21.836 1.00 91.44 206 VAL A C 1
ATOM 1604 O O . VAL A 1 206 ? -12.650 -10.002 21.896 1.00 91.44 206 VAL A O 1
ATOM 1607 N N . ALA A 1 207 ? -10.828 -11.060 21.107 1.00 90.19 207 ALA A N 1
ATOM 1608 C CA . ALA A 1 207 ? -11.518 -12.026 20.268 1.00 90.19 207 ALA A CA 1
ATOM 1609 C C . ALA A 1 207 ? -10.842 -13.414 20.282 1.00 90.19 207 ALA A C 1
ATOM 1611 O O . ALA A 1 207 ? -10.523 -13.901 19.207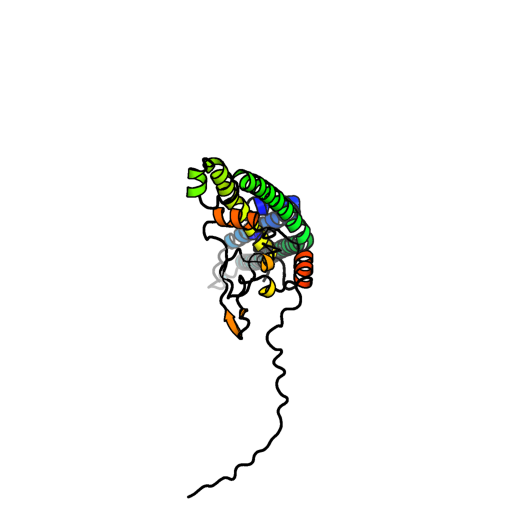 1.00 90.19 207 ALA A O 1
ATOM 1612 N N . PRO A 1 208 ? -10.662 -14.116 21.421 1.00 86.44 208 PRO A N 1
ATOM 1613 C CA . PRO A 1 208 ? -9.842 -15.344 21.518 1.00 86.44 208 PRO A CA 1
ATOM 1614 C C . PRO A 1 208 ? -10.157 -16.459 20.502 1.00 86.44 208 PRO A C 1
ATOM 1616 O O . PRO A 1 208 ? -9.321 -17.320 20.203 1.00 86.44 208 PRO A O 1
ATOM 1619 N N . ASP A 1 209 ? -11.366 -16.429 19.942 1.00 85.25 209 ASP A N 1
ATOM 1620 C CA . ASP A 1 209 ? -11.891 -17.431 19.025 1.00 85.25 209 ASP A CA 1
ATOM 1621 C C . ASP A 1 209 ? -11.753 -17.062 17.533 1.00 85.25 209 ASP A C 1
ATOM 1623 O O . ASP A 1 209 ? -12.239 -17.778 16.656 1.00 85.25 209 ASP A O 1
ATOM 1627 N N . TRP A 1 210 ? -11.044 -15.969 17.232 1.00 86.75 210 TRP A N 1
ATOM 1628 C CA . TRP A 1 210 ? -10.882 -15.432 15.878 1.00 86.75 210 TRP A CA 1
ATOM 1629 C C . TRP A 1 210 ? -10.103 -16.348 14.927 1.00 86.75 210 TRP A C 1
ATOM 1631 O O . TRP A 1 210 ? -10.376 -16.376 13.727 1.00 86.75 210 TRP A O 1
ATOM 1641 N N . LYS A 1 211 ? -9.149 -17.127 15.453 1.00 86.06 211 LYS A N 1
ATOM 1642 C CA . LYS A 1 211 ? -8.409 -18.143 14.692 1.00 86.06 211 LYS A CA 1
ATOM 1643 C C . LYS A 1 211 ? -9.108 -19.504 14.755 1.00 86.06 211 LYS A C 1
ATOM 1645 O O . LYS A 1 211 ? -9.598 -19.890 15.822 1.00 86.06 211 LYS A O 1
ATOM 1650 N N . PRO A 1 212 ? -9.067 -20.285 13.664 1.00 82.81 212 PRO A N 1
ATOM 1651 C CA . PRO A 1 212 ? -9.445 -21.689 13.710 1.00 82.81 212 PRO A CA 1
ATOM 1652 C C . PRO A 1 212 ? -8.501 -22.454 14.647 1.00 82.81 212 PRO A C 1
ATOM 1654 O O . PRO A 1 212 ? -7.335 -22.092 14.818 1.00 82.81 212 PRO A O 1
ATOM 1657 N N . GLY A 1 213 ? -8.999 -23.516 15.270 1.00 82.31 213 GLY A N 1
ATOM 1658 C CA . GLY A 1 213 ? -8.213 -24.273 16.237 1.00 82.31 213 GLY A CA 1
ATOM 1659 C C . GLY A 1 213 ? -8.937 -25.494 16.774 1.00 82.31 213 GLY A C 1
ATOM 1660 O O . GLY A 1 213 ? -9.902 -25.971 16.180 1.00 82.31 213 GLY A O 1
ATOM 1661 N N . LEU A 1 214 ? -8.453 -26.001 17.904 1.00 80.38 214 LEU A N 1
ATOM 1662 C CA . LEU A 1 214 ? -9.126 -27.048 18.661 1.00 80.38 214 LEU A CA 1
ATOM 1663 C C . LEU A 1 214 ? -9.754 -26.442 19.914 1.00 80.38 214 LEU A C 1
ATOM 1665 O O . LEU A 1 214 ? -9.119 -25.643 20.603 1.00 80.38 214 LEU A O 1
ATOM 1669 N N . ASP A 1 215 ? -10.992 -26.828 20.211 1.00 80.06 215 ASP A N 1
ATOM 1670 C CA . ASP A 1 215 ? -11.610 -26.515 21.497 1.00 80.06 215 ASP A CA 1
ATOM 1671 C C . ASP A 1 215 ? -10.994 -27.359 22.636 1.00 80.06 215 ASP A C 1
ATOM 1673 O O . ASP A 1 215 ? -10.187 -28.268 22.417 1.00 80.06 215 ASP A O 1
ATOM 1677 N N . ALA A 1 216 ? -11.404 -27.099 23.882 1.00 79.75 216 ALA A N 1
ATOM 1678 C CA . ALA A 1 216 ? -10.930 -27.841 25.059 1.00 79.75 216 ALA A CA 1
ATOM 1679 C C . ALA A 1 216 ? -11.243 -29.355 25.027 1.00 79.75 216 ALA A C 1
ATOM 1681 O O . ALA A 1 216 ? -10.759 -30.107 25.872 1.00 79.75 216 ALA A O 1
ATOM 1682 N N . ARG A 1 217 ? -12.078 -29.809 24.086 1.00 84.31 217 ARG A N 1
ATOM 1683 C CA . ARG A 1 217 ? -12.472 -31.208 23.885 1.00 84.31 217 ARG A CA 1
ATOM 1684 C C . ARG A 1 217 ? -11.784 -31.831 22.666 1.00 84.31 217 ARG A C 1
ATOM 1686 O O . ARG A 1 217 ? -12.028 -33.001 22.383 1.00 84.31 217 ARG A O 1
ATOM 1693 N N . GLY A 1 218 ? -10.925 -31.085 21.970 1.00 82.69 218 GLY A N 1
ATOM 1694 C CA . GLY A 1 218 ? -10.228 -31.534 20.770 1.00 82.69 218 GLY A CA 1
ATOM 1695 C C . GLY A 1 218 ? -11.078 -31.499 19.497 1.00 82.69 218 GLY A C 1
ATOM 1696 O O . GLY A 1 218 ? -10.671 -32.094 18.501 1.00 82.69 218 GLY A O 1
ATOM 1697 N N . ASN A 1 219 ? -12.238 -30.833 19.498 1.00 85.81 219 ASN A N 1
ATOM 1698 C CA . ASN A 1 219 ? -13.026 -30.643 18.281 1.00 85.81 219 ASN A CA 1
ATOM 1699 C C . ASN A 1 219 ? -12.463 -29.489 17.460 1.00 85.81 219 ASN A C 1
ATOM 1701 O O . ASN A 1 219 ? -12.026 -28.479 18.013 1.00 85.81 219 ASN A O 1
ATOM 1705 N N . GLN A 1 220 ? -12.543 -29.620 16.138 1.00 83.88 220 GLN A N 1
ATOM 1706 C CA . GLN A 1 220 ? -12.211 -28.532 15.234 1.00 83.88 220 GLN A CA 1
ATOM 1707 C C . GLN A 1 220 ? -13.198 -27.378 15.421 1.00 83.88 220 GLN A C 1
ATOM 1709 O O . GLN A 1 220 ? -14.414 -27.564 15.363 1.00 83.88 220 GLN A O 1
ATOM 1714 N N . ARG A 1 221 ? -12.650 -26.191 15.654 1.00 83.50 221 ARG A N 1
ATOM 1715 C CA . ARG A 1 221 ? -13.371 -24.932 15.754 1.00 83.50 221 ARG A CA 1
ATOM 1716 C C . ARG A 1 221 ? -12.996 -24.073 14.557 1.00 83.50 221 ARG A C 1
ATOM 1718 O O . ARG A 1 221 ? -11.811 -23.822 14.325 1.00 83.50 221 ARG A O 1
ATOM 1725 N N . ASP A 1 222 ? -14.005 -23.611 13.836 1.00 81.31 222 ASP A N 1
ATOM 1726 C CA . ASP A 1 222 ? -13.825 -22.638 12.764 1.00 81.31 222 ASP A CA 1
ATOM 1727 C C . ASP A 1 222 ? -13.499 -21.248 13.331 1.00 81.31 222 ASP A C 1
ATOM 1729 O O . ASP A 1 222 ? -13.738 -20.962 14.505 1.00 81.31 222 ASP A O 1
ATOM 1733 N N . SER A 1 223 ? -12.941 -20.369 12.500 1.00 80.25 223 SER A N 1
ATOM 1734 C CA . SER A 1 223 ? -12.765 -18.962 12.862 1.00 80.25 223 SER A CA 1
ATOM 1735 C C . SER A 1 223 ? -14.124 -18.313 13.135 1.00 80.25 223 SER A C 1
ATOM 1737 O O . SER A 1 223 ? -15.006 -18.367 12.273 1.00 80.25 223 SER A O 1
ATOM 1739 N N . SER A 1 224 ? -14.283 -17.641 14.274 1.00 81.19 224 SER A N 1
ATOM 1740 C CA . SER A 1 224 ? -15.449 -16.793 14.539 1.00 81.19 224 SER A CA 1
ATOM 1741 C C . SER A 1 224 ? -14.997 -15.384 14.882 1.00 81.19 224 SER A C 1
ATOM 1743 O O . SER A 1 224 ? -14.240 -15.198 15.835 1.00 81.19 224 SER A O 1
ATOM 1745 N N . LEU A 1 225 ? -15.466 -14.393 14.128 1.00 81.38 225 LEU A N 1
ATOM 1746 C CA . LEU A 1 225 ? -15.125 -12.997 14.377 1.00 81.38 225 LEU A CA 1
ATOM 1747 C C . LEU A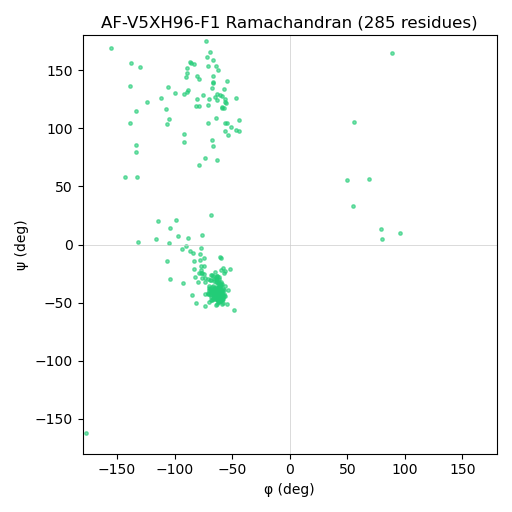 1 225 ? -16.258 -12.313 15.138 1.00 81.38 225 LEU A C 1
ATOM 1749 O O . LEU A 1 225 ? -17.417 -12.449 14.745 1.00 81.38 225 LEU A O 1
ATOM 1753 N N . PRO A 1 226 ? -15.945 -11.600 16.230 1.00 80.50 226 PRO A N 1
ATOM 1754 C CA . PRO A 1 226 ? -16.956 -10.973 17.073 1.00 80.50 226 PRO A CA 1
ATOM 1755 C C . PRO A 1 226 ? -17.414 -9.601 16.564 1.00 80.50 226 PRO A C 1
ATOM 1757 O O . PRO A 1 226 ? -18.330 -9.028 17.156 1.00 80.50 226 PRO A O 1
ATOM 1760 N N . TRP A 1 227 ? -16.772 -9.045 15.528 1.00 91.12 227 TRP A N 1
ATOM 1761 C CA . TRP A 1 227 ? -17.118 -7.727 15.003 1.00 91.12 227 TRP A CA 1
ATOM 1762 C C . TRP A 1 227 ? -18.192 -7.781 13.908 1.00 91.12 227 TRP A C 1
ATOM 1764 O O . TRP A 1 227 ? -18.289 -8.772 13.178 1.00 91.12 227 TRP A O 1
ATOM 1774 N N . PRO A 1 228 ? -18.988 -6.708 13.753 1.00 92.50 228 PRO A N 1
ATOM 1775 C CA . PRO A 1 228 ? -19.974 -6.608 12.682 1.00 92.50 228 PRO A CA 1
ATOM 1776 C C . PRO A 1 228 ? -19.344 -6.529 11.285 1.00 92.50 228 PRO A C 1
ATOM 1778 O O . PRO A 1 228 ? -18.195 -6.127 11.121 1.00 92.50 228 PRO A O 1
ATOM 1781 N N . SER A 1 229 ? -20.132 -6.872 10.262 1.00 91.25 229 SER A N 1
ATOM 1782 C CA . SER A 1 229 ? -19.711 -6.806 8.855 1.00 91.25 229 SER A CA 1
ATOM 1783 C C . SER A 1 229 ? -1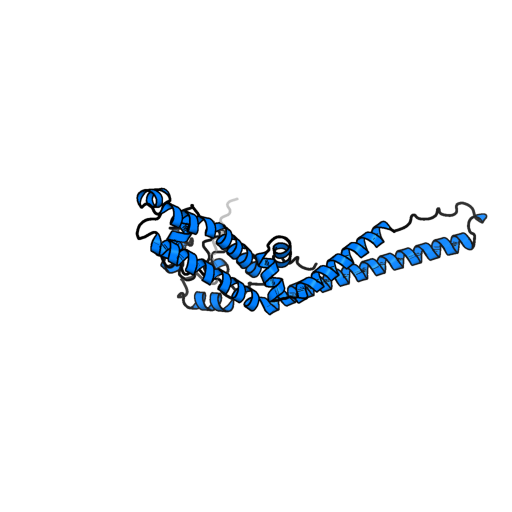9.714 -5.390 8.279 1.00 91.25 229 SER A C 1
ATOM 1785 O O . SER A 1 229 ? -19.081 -5.148 7.256 1.00 91.25 229 SER A O 1
ATOM 1787 N N . ASP A 1 230 ? -20.471 -4.471 8.884 1.00 95.12 230 ASP A N 1
ATOM 1788 C CA . ASP A 1 230 ? -20.459 -3.067 8.484 1.00 95.12 230 ASP A CA 1
ATOM 1789 C C . ASP A 1 230 ? -19.112 -2.432 8.884 1.00 95.12 230 ASP A C 1
ATOM 1791 O O . ASP A 1 230 ? -18.738 -2.503 10.058 1.00 95.12 230 ASP A O 1
ATOM 1795 N N . PRO A 1 231 ? -18.370 -1.807 7.950 1.00 95.75 231 PRO A N 1
ATOM 1796 C CA . PRO A 1 231 ? -17.042 -1.272 8.245 1.00 95.75 231 PRO A CA 1
ATOM 1797 C C . PRO A 1 231 ? -17.025 -0.200 9.340 1.00 95.75 231 PRO A C 1
ATOM 1799 O O . PRO A 1 231 ? -16.089 -0.159 10.138 1.00 95.75 231 PRO A O 1
ATOM 1802 N N . THR A 1 232 ? -18.065 0.636 9.417 1.00 97.44 232 THR A N 1
ATOM 1803 C CA . THR A 1 232 ? -18.176 1.689 10.439 1.00 97.44 232 THR A CA 1
ATOM 1804 C C . THR A 1 232 ? -18.374 1.055 11.810 1.00 97.44 232 THR A C 1
ATOM 1806 O O . THR A 1 232 ? -17.664 1.380 12.761 1.00 97.44 232 THR A O 1
ATOM 1809 N N . GLN A 1 233 ? -19.293 0.091 11.901 1.00 97.25 233 GLN A N 1
ATOM 1810 C CA . GLN A 1 233 ? -19.537 -0.682 13.119 1.00 97.25 233 GLN A CA 1
ATOM 1811 C C . GLN A 1 233 ? -18.296 -1.444 13.575 1.00 97.25 233 GLN A C 1
ATOM 1813 O O . GLN A 1 233 ? -18.003 -1.493 14.768 1.00 97.25 233 GLN A O 1
ATOM 1818 N N . ARG A 1 234 ? -17.546 -2.022 12.633 1.00 95.81 234 ARG A N 1
ATOM 1819 C CA . ARG A 1 234 ? -16.293 -2.717 12.922 1.00 95.81 234 ARG A CA 1
ATOM 1820 C C . ARG A 1 234 ? -15.250 -1.775 13.518 1.00 95.81 234 ARG A C 1
ATOM 1822 O O . ARG A 1 234 ? -14.657 -2.134 14.526 1.00 95.81 234 ARG A O 1
ATOM 1829 N N . LEU A 1 235 ? -15.065 -0.568 12.972 1.00 96.88 235 LEU A N 1
ATOM 1830 C CA . LEU A 1 235 ? -14.160 0.425 13.570 1.00 96.88 235 LEU A CA 1
ATOM 1831 C C . LEU A 1 235 ? -14.595 0.807 14.989 1.00 96.88 235 LEU A C 1
ATOM 1833 O O . LEU A 1 235 ? -13.775 0.772 15.904 1.00 96.88 235 LEU A O 1
ATOM 1837 N N . ILE A 1 236 ? -15.886 1.082 15.200 1.00 97.12 236 ILE A N 1
ATOM 1838 C CA . ILE A 1 236 ? -16.441 1.368 16.535 1.00 97.12 236 ILE A CA 1
ATOM 1839 C C . ILE A 1 236 ? -16.159 0.207 17.498 1.00 97.12 236 ILE A C 1
ATOM 1841 O O . ILE A 1 236 ? -15.733 0.426 18.632 1.00 97.12 236 ILE A O 1
ATOM 1845 N N . TRP A 1 237 ? -16.360 -1.034 17.049 1.00 96.25 237 TRP A N 1
ATOM 1846 C CA . TRP A 1 237 ? -16.069 -2.232 17.832 1.00 96.25 237 TRP A CA 1
ATOM 1847 C C . TRP A 1 237 ? -14.582 -2.323 18.192 1.00 96.25 237 TRP A C 1
ATOM 1849 O O . TRP A 1 237 ? -14.248 -2.517 19.361 1.00 96.25 237 TRP A O 1
ATOM 1859 N N . CYS A 1 238 ? -13.693 -2.138 17.212 1.00 95.62 238 CYS A N 1
ATOM 1860 C CA . CYS A 1 238 ? -12.244 -2.237 17.387 1.00 95.62 238 CYS A CA 1
ATOM 1861 C C . CYS A 1 238 ? -11.702 -1.206 18.381 1.00 95.62 238 CYS A C 1
ATOM 1863 O O . CYS A 1 238 ? -10.792 -1.538 19.143 1.00 95.62 238 CYS A O 1
ATOM 1865 N N . ILE A 1 239 ? -12.269 0.004 18.388 1.00 96.38 239 ILE A N 1
ATOM 1866 C CA . ILE A 1 239 ? -11.933 1.073 19.335 1.00 96.38 239 ILE A CA 1
ATOM 1867 C C . ILE A 1 239 ? -12.499 0.768 20.725 1.00 96.38 239 ILE A C 1
ATOM 1869 O O . ILE A 1 239 ? -11.747 0.716 21.693 1.00 96.38 239 ILE A O 1
ATOM 1873 N N . ASN A 1 240 ? -13.801 0.482 20.839 1.00 95.56 240 ASN A N 1
ATOM 1874 C CA . ASN A 1 240 ? -14.450 0.227 22.133 1.00 95.56 240 ASN A CA 1
ATOM 1875 C C . ASN A 1 240 ? -13.876 -0.983 22.880 1.00 95.56 240 ASN A C 1
ATOM 1877 O O . ASN A 1 240 ? -13.974 -1.062 24.105 1.00 95.56 240 ASN A O 1
ATOM 1881 N N . ARG A 1 241 ? -13.336 -1.964 22.151 1.00 94.38 241 ARG A N 1
ATOM 1882 C CA . ARG A 1 241 ? -12.723 -3.163 22.731 1.00 94.38 241 ARG A CA 1
ATOM 1883 C C . ARG A 1 241 ? -11.219 -3.051 22.923 1.00 94.38 241 ARG A C 1
ATOM 1885 O O . ARG A 1 241 ? -10.655 -3.989 23.467 1.00 94.38 241 ARG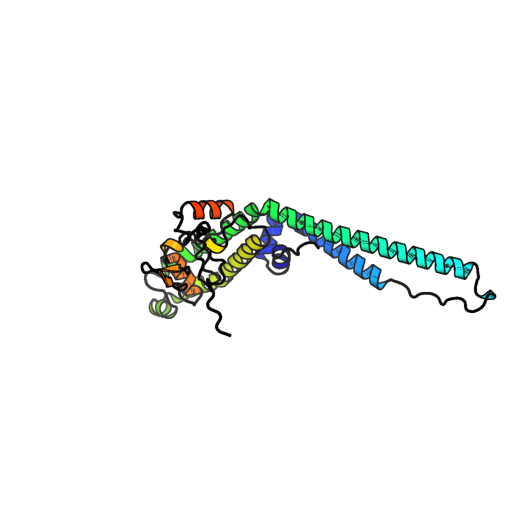 A O 1
ATOM 1892 N N . ASP A 1 242 ? -10.595 -1.954 22.501 1.00 95.31 242 ASP A N 1
ATOM 1893 C CA . ASP A 1 242 ? -9.139 -1.806 22.460 1.00 95.31 242 ASP A CA 1
ATOM 1894 C C . ASP A 1 242 ? -8.457 -2.995 21.761 1.00 95.31 242 ASP A C 1
ATOM 1896 O O . ASP A 1 242 ? -7.572 -3.668 22.292 1.00 95.31 242 ASP A O 1
ATOM 1900 N N . SER A 1 243 ? -8.876 -3.269 20.520 1.00 94.69 243 SER A N 1
ATOM 1901 C CA . SER A 1 243 ? -8.242 -4.296 19.674 1.00 94.69 243 SER A CA 1
ATOM 1902 C C . SER A 1 243 ? -6.750 -4.032 19.411 1.00 94.69 243 SER A C 1
ATOM 1904 O O . SER A 1 243 ? -6.046 -4.911 18.908 1.00 94.69 243 SER A O 1
ATOM 1906 N N . GLY A 1 244 ? -6.258 -2.835 19.749 1.00 95.50 244 GLY A N 1
ATOM 1907 C CA . GLY A 1 244 ? -4.891 -2.412 19.505 1.00 95.50 244 GLY A CA 1
ATOM 1908 C C . GLY A 1 244 ? -4.619 -2.229 18.014 1.00 95.50 244 GLY A C 1
ATOM 1909 O O . GLY A 1 244 ? -3.731 -2.878 17.467 1.00 95.50 244 GLY A O 1
ATOM 1910 N N . ILE A 1 245 ? -5.418 -1.390 17.350 1.00 97.31 245 ILE A N 1
ATOM 1911 C CA . ILE A 1 245 ? -5.202 -1.006 15.950 1.00 97.31 245 ILE A CA 1
ATOM 1912 C C . ILE A 1 245 ? -3.791 -0.416 15.818 1.00 97.31 245 ILE A C 1
ATOM 1914 O O . ILE A 1 245 ? -3.458 0.529 16.524 1.00 97.31 245 ILE A O 1
ATOM 1918 N N . TRP A 1 246 ? -2.957 -0.989 14.950 1.00 96.44 246 TRP A N 1
ATOM 1919 C CA . TRP A 1 246 ? -1.551 -0.583 14.813 1.00 96.44 246 TRP A CA 1
ATOM 1920 C C . TRP A 1 246 ? -0.969 -0.914 13.429 1.00 96.44 246 TRP A C 1
ATOM 1922 O O . TRP A 1 246 ? -1.610 -1.614 12.639 1.00 96.44 246 TRP A O 1
ATOM 1932 N N . CYS A 1 247 ? 0.225 -0.387 13.133 1.00 95.88 247 CYS A N 1
ATOM 1933 C CA . CYS A 1 247 ? 0.986 -0.621 11.898 1.00 95.88 247 CYS A CA 1
ATOM 1934 C C . CYS A 1 247 ? 2.464 -0.925 12.224 1.00 95.88 247 CYS A C 1
ATOM 1936 O O . CYS A 1 247 ? 3.307 -0.037 12.163 1.00 95.88 247 CYS A O 1
ATOM 1938 N N . PRO A 1 248 ? 2.784 -2.164 12.622 1.00 93.56 248 PRO A N 1
ATOM 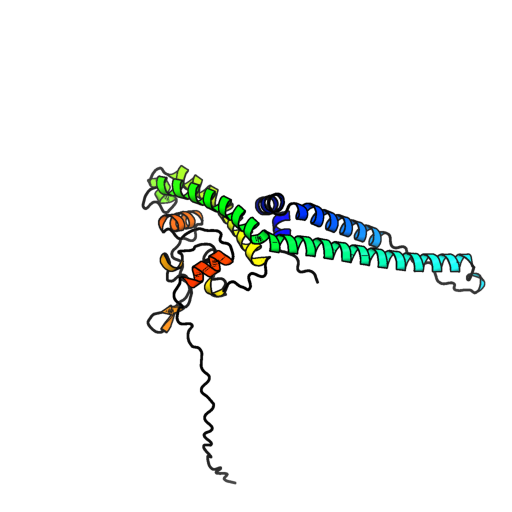1939 C CA . PRO A 1 248 ? 4.105 -2.502 13.144 1.00 93.56 248 PRO A CA 1
ATOM 1940 C C . PRO A 1 248 ? 5.171 -2.796 12.093 1.00 93.56 248 PRO A C 1
ATOM 1942 O O . PRO A 1 248 ? 4.900 -3.317 11.007 1.00 93.56 248 PRO A O 1
ATOM 1945 N N . THR A 1 249 ? 6.424 -2.597 12.479 1.00 91.62 249 THR A N 1
ATOM 1946 C CA . THR A 1 249 ? 7.595 -3.167 11.808 1.00 91.62 249 THR A CA 1
ATOM 1947 C C . THR A 1 249 ? 7.665 -4.686 12.005 1.00 91.62 249 THR A C 1
ATOM 1949 O O . THR A 1 249 ? 7.031 -5.273 12.890 1.00 91.62 249 THR A O 1
ATOM 1952 N N . ALA A 1 250 ? 8.495 -5.367 11.209 1.00 86.38 250 ALA A N 1
ATOM 1953 C CA . ALA A 1 250 ? 8.687 -6.810 11.365 1.00 86.38 250 ALA A CA 1
ATOM 1954 C C . ALA A 1 250 ? 9.268 -7.188 12.741 1.00 86.38 250 ALA A C 1
ATOM 1956 O O . ALA A 1 250 ? 8.920 -8.230 13.302 1.00 86.38 250 ALA A O 1
ATOM 1957 N N . THR A 1 251 ? 10.126 -6.327 13.294 1.00 87.38 251 THR A N 1
ATOM 1958 C CA . THR A 1 251 ? 10.716 -6.493 14.628 1.00 87.38 251 THR A CA 1
ATOM 1959 C C . THR A 1 251 ? 9.649 -6.430 15.719 1.00 87.38 251 THR A C 1
ATOM 1961 O O . THR A 1 251 ? 9.650 -7.261 16.627 1.00 87.38 251 THR A O 1
ATOM 1964 N N . GLU A 1 252 ? 8.702 -5.498 15.613 1.00 90.94 252 GLU A N 1
ATOM 1965 C CA . GLU A 1 252 ? 7.606 -5.348 16.575 1.00 90.94 252 GLU A CA 1
ATOM 1966 C C . GLU A 1 252 ? 6.602 -6.499 16.501 1.00 90.94 252 GLU A C 1
ATOM 1968 O O . GLU A 1 252 ? 6.173 -6.998 17.543 1.00 90.94 252 GLU A O 1
ATOM 1973 N N . ILE A 1 253 ? 6.281 -6.993 15.299 1.00 89.44 253 ILE A N 1
ATOM 1974 C CA . ILE A 1 253 ? 5.449 -8.197 15.147 1.00 89.44 253 ILE A CA 1
ATOM 1975 C C . ILE A 1 253 ? 6.138 -9.394 15.807 1.00 89.44 253 ILE A C 1
ATOM 1977 O O . ILE A 1 253 ? 5.516 -10.106 16.592 1.00 89.44 253 ILE A O 1
ATOM 1981 N N . ALA A 1 254 ? 7.429 -9.611 15.539 1.00 85.62 254 ALA A N 1
ATOM 1982 C CA . ALA A 1 254 ? 8.176 -10.708 16.151 1.00 85.62 254 ALA A CA 1
ATOM 1983 C C . ALA A 1 254 ? 8.222 -10.588 17.685 1.00 85.62 254 ALA A C 1
ATOM 1985 O O . ALA A 1 254 ? 8.059 -11.586 18.390 1.00 85.62 254 ALA A O 1
ATOM 1986 N N . ALA A 1 255 ? 8.400 -9.376 18.217 1.00 87.25 255 ALA A N 1
ATOM 1987 C CA . ALA A 1 255 ? 8.347 -9.122 19.653 1.00 87.25 255 ALA A CA 1
ATOM 1988 C C . ALA A 1 255 ? 6.960 -9.440 20.240 1.00 87.25 255 ALA A C 1
ATOM 1990 O O . ALA A 1 255 ? 6.880 -10.122 21.260 1.00 87.25 255 ALA A O 1
ATOM 1991 N N . SER A 1 256 ? 5.884 -9.019 19.569 1.00 85.75 256 SER A N 1
ATOM 1992 C CA . SER A 1 256 ? 4.497 -9.289 19.969 1.00 85.75 256 SER A CA 1
ATOM 1993 C C . SER A 1 256 ? 4.153 -10.782 19.938 1.00 85.75 256 SER A C 1
ATOM 1995 O O . SER A 1 256 ? 3.492 -11.282 20.841 1.00 85.75 256 SER A O 1
ATOM 1997 N N . LEU A 1 257 ? 4.647 -11.536 18.955 1.00 83.12 257 LEU A N 1
ATOM 1998 C CA . LEU A 1 257 ? 4.421 -12.983 18.898 1.00 83.12 257 LEU A CA 1
ATOM 1999 C C . LEU A 1 257 ? 5.162 -13.743 20.011 1.00 83.12 257 LEU A C 1
ATOM 2001 O O . LEU A 1 257 ? 4.667 -14.765 20.477 1.00 83.12 257 LEU A O 1
ATOM 2005 N N . ASN A 1 258 ? 6.316 -13.244 20.465 1.00 73.06 258 ASN A N 1
ATOM 2006 C CA . ASN A 1 258 ? 7.109 -13.871 21.529 1.00 73.06 258 ASN A CA 1
ATOM 2007 C C . ASN A 1 258 ? 6.546 -13.646 22.943 1.00 73.06 258 ASN A C 1
ATOM 2009 O O . ASN A 1 258 ? 6.917 -14.373 23.866 1.00 73.06 258 ASN A O 1
ATOM 2013 N N . THR A 1 259 ? 5.676 -12.651 23.145 1.00 64.81 259 THR A N 1
ATOM 2014 C CA . THR A 1 259 ? 4.994 -12.432 24.434 1.00 64.81 259 THR A CA 1
ATOM 2015 C C . THR A 1 259 ? 3.751 -13.307 24.595 1.00 64.81 259 THR A C 1
ATOM 2017 O O . THR A 1 259 ? 3.272 -13.486 25.717 1.00 64.81 259 THR A O 1
ATOM 2020 N N . VAL A 1 260 ? 3.260 -13.913 23.509 1.00 54.03 260 VAL A N 1
ATOM 2021 C CA . VAL A 1 260 ? 2.202 -14.925 23.545 1.00 54.03 260 VAL A CA 1
ATOM 2022 C C . VAL A 1 260 ? 2.850 -16.271 23.900 1.00 54.03 260 VAL A C 1
ATOM 2024 O O . VAL A 1 260 ? 3.719 -16.731 23.158 1.00 54.03 260 VAL A O 1
ATOM 2027 N N . PRO A 1 261 ? 2.483 -16.936 25.016 1.00 46.03 261 PRO A N 1
ATOM 2028 C CA . PRO A 1 261 ? 3.073 -18.225 25.370 1.00 46.03 261 PRO A CA 1
ATOM 2029 C C . PRO A 1 261 ? 2.929 -19.208 24.200 1.00 46.03 261 PRO A C 1
ATOM 2031 O O . PRO A 1 261 ? 1.872 -19.209 23.557 1.00 46.03 261 PRO A O 1
ATOM 2034 N N . PRO A 1 262 ? 3.951 -20.044 23.918 1.00 44.22 262 PRO A N 1
ATOM 2035 C CA . PRO A 1 262 ? 3.907 -20.991 22.815 1.00 44.22 262 PRO A CA 1
ATOM 2036 C C . PRO A 1 262 ? 2.679 -21.878 22.990 1.00 44.22 262 PRO A C 1
ATOM 2038 O O . PRO A 1 262 ? 2.618 -22.741 23.869 1.00 44.22 262 PRO A O 1
ATOM 2041 N N . ARG A 1 263 ? 1.655 -21.614 22.176 1.00 49.16 263 ARG A N 1
ATOM 2042 C CA . ARG A 1 263 ? 0.462 -22.450 22.124 1.00 49.16 263 ARG A CA 1
ATOM 2043 C C . ARG A 1 263 ? 0.948 -23.800 21.640 1.00 49.16 263 ARG A C 1
ATOM 2045 O O . ARG A 1 263 ? 1.683 -23.843 20.658 1.00 49.16 263 ARG A O 1
ATOM 2052 N N . LEU A 1 264 ? 0.576 -24.860 22.357 1.00 38.06 264 LEU A N 1
ATOM 2053 C CA . LEU A 1 264 ? 0.853 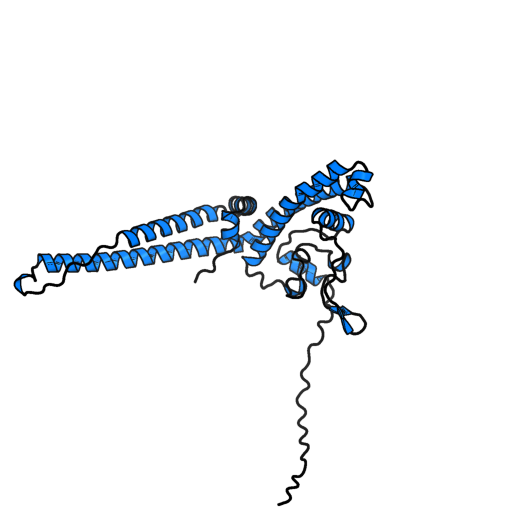-26.245 21.990 1.00 38.06 264 LEU A CA 1
ATOM 2054 C C . LEU A 1 264 ? 0.559 -26.413 20.496 1.00 38.06 264 LEU A C 1
ATOM 2056 O O . LEU A 1 264 ? -0.598 -26.558 20.100 1.00 38.06 264 LEU A O 1
ATOM 2060 N N . GLN A 1 265 ? 1.599 -26.339 19.662 1.00 38.72 265 GLN A N 1
ATOM 2061 C CA . GLN A 1 265 ? 1.504 -26.772 18.284 1.00 38.72 265 GLN A CA 1
ATOM 2062 C C . GLN A 1 265 ? 1.102 -28.232 18.400 1.00 38.72 265 GLN A C 1
ATOM 2064 O O . GLN A 1 265 ? 1.773 -29.009 19.082 1.00 38.72 265 GLN A O 1
ATOM 2069 N N . GLY A 1 266 ? -0.071 -28.567 17.871 1.00 40.03 266 GLY A N 1
ATOM 2070 C CA . GLY A 1 266 ? -0.617 -29.908 17.958 1.00 40.03 266 GLY A CA 1
ATOM 2071 C C . GLY A 1 266 ? 0.376 -30.900 17.370 1.00 40.03 266 GLY A C 1
ATOM 2072 O O . GLY A 1 266 ? 0.420 -31.064 16.160 1.00 40.03 266 GLY A O 1
ATOM 2073 N N . GLY A 1 267 ? 1.144 -31.534 18.253 1.00 33.19 267 GLY A N 1
ATOM 2074 C CA . GLY A 1 267 ? 2.033 -32.651 17.993 1.00 33.19 267 GLY A CA 1
ATOM 2075 C C . GLY A 1 267 ? 3.077 -32.399 16.913 1.00 33.19 267 GLY A C 1
ATOM 2076 O O . GLY A 1 267 ? 2.827 -32.639 15.732 1.00 33.19 267 GLY A O 1
ATOM 2077 N N . ASP A 1 268 ? 4.318 -32.195 17.352 1.00 34.50 268 ASP A N 1
ATOM 2078 C CA . ASP A 1 268 ? 5.375 -33.052 16.826 1.00 34.50 268 ASP A CA 1
ATOM 2079 C C . ASP A 1 268 ? 4.853 -34.491 16.895 1.00 34.50 268 ASP A C 1
ATOM 2081 O O . ASP A 1 268 ? 4.824 -35.136 17.945 1.00 34.50 268 ASP A O 1
ATOM 2085 N N . ARG A 1 269 ? 4.360 -35.002 15.765 1.00 37.97 269 ARG A N 1
ATOM 2086 C CA . ARG A 1 269 ? 4.320 -36.439 15.556 1.00 37.97 269 ARG A CA 1
ATOM 2087 C C . ARG A 1 269 ? 5.778 -36.853 15.461 1.00 37.97 269 ARG A C 1
ATOM 2089 O O . ARG A 1 269 ? 6.319 -36.975 14.362 1.00 37.97 269 ARG A O 1
ATOM 2096 N N . GLU A 1 270 ? 6.395 -37.085 16.617 1.00 32.34 270 GLU A N 1
ATOM 2097 C CA . GLU A 1 270 ? 7.433 -38.094 16.728 1.00 32.34 270 GLU A CA 1
ATOM 2098 C C . GLU A 1 270 ? 6.907 -39.308 15.961 1.00 32.34 270 GLU A C 1
ATOM 2100 O O . GLU A 1 270 ? 5.931 -39.955 16.353 1.00 32.34 270 GLU A O 1
ATOM 2105 N N . ARG A 1 271 ? 7.486 -39.561 14.783 1.00 31.08 271 ARG A N 1
ATOM 2106 C CA . ARG A 1 271 ? 7.303 -40.844 14.117 1.00 31.08 271 ARG A CA 1
ATOM 2107 C C . ARG A 1 271 ? 7.736 -41.881 15.146 1.00 31.08 271 ARG A C 1
ATOM 2109 O O . ARG A 1 271 ? 8.892 -41.815 15.570 1.00 31.08 271 ARG A O 1
ATOM 2116 N N . PRO A 1 272 ? 6.875 -42.832 15.538 1.00 30.39 272 PRO A N 1
ATOM 2117 C CA . PRO A 1 272 ? 7.349 -43.955 16.316 1.00 30.39 272 PRO A CA 1
ATOM 2118 C C . PRO A 1 272 ? 8.460 -44.603 15.497 1.00 30.39 272 PRO A C 1
ATOM 2120 O O . PRO A 1 272 ? 8.264 -44.898 14.312 1.00 30.39 272 PRO A O 1
ATOM 2123 N N . ALA A 1 273 ? 9.635 -44.753 16.106 1.00 34.59 273 ALA A N 1
ATOM 2124 C CA . ALA A 1 273 ? 10.695 -45.572 15.552 1.00 34.59 273 ALA A CA 1
ATOM 2125 C C . ALA A 1 273 ? 10.065 -46.897 15.118 1.00 34.59 273 ALA A C 1
ATOM 2127 O O . ALA A 1 273 ? 9.350 -47.522 15.903 1.00 34.59 273 ALA A O 1
ATOM 2128 N N . ALA A 1 274 ? 10.268 -47.267 13.853 1.00 34.91 274 ALA A N 1
ATOM 2129 C CA . ALA A 1 274 ? 9.799 -48.531 13.320 1.00 34.91 274 ALA A CA 1
ATOM 2130 C C . ALA A 1 274 ? 10.337 -49.646 14.222 1.00 34.91 274 ALA A C 1
ATOM 2132 O O . ALA A 1 274 ? 11.528 -49.953 14.212 1.00 34.91 274 ALA A O 1
ATOM 2133 N N . THR A 1 275 ? 9.467 -50.209 15.053 1.00 34.38 275 THR A N 1
ATOM 2134 C CA . THR A 1 275 ? 9.741 -51.461 15.727 1.00 34.38 275 THR A CA 1
ATOM 2135 C C . THR A 1 275 ? 9.695 -52.534 14.656 1.00 34.38 275 THR A C 1
ATOM 2137 O O . THR A 1 275 ? 8.630 -52.924 14.178 1.00 34.38 275 THR A O 1
ATOM 2140 N N . ASP A 1 276 ? 10.881 -52.998 14.267 1.00 38.94 276 ASP A N 1
ATOM 2141 C CA . ASP A 1 276 ? 11.060 -54.308 13.662 1.00 38.94 276 ASP A CA 1
ATOM 2142 C C . ASP A 1 276 ? 10.379 -55.339 14.570 1.00 38.94 276 ASP A C 1
ATOM 2144 O O . ASP A 1 276 ? 10.867 -55.726 15.632 1.00 38.94 276 ASP A O 1
ATOM 2148 N N . SER A 1 277 ? 9.188 -55.762 14.174 1.00 36.19 277 SER A N 1
ATOM 2149 C CA . SER A 1 277 ? 8.545 -56.960 14.692 1.00 36.19 277 SER A CA 1
ATOM 2150 C C . SER A 1 277 ? 8.023 -57.742 13.505 1.00 36.19 277 SER A C 1
ATOM 2152 O O . SER A 1 277 ? 6.877 -57.626 13.077 1.00 36.19 277 SER A O 1
ATOM 2154 N N . LEU A 1 278 ? 8.943 -58.541 12.968 1.00 38.12 278 LEU A N 1
ATOM 2155 C CA . LEU A 1 278 ? 8.686 -59.691 12.117 1.00 38.12 278 LEU A CA 1
ATOM 2156 C C . LEU A 1 278 ? 7.700 -60.631 12.826 1.00 38.12 278 LEU A C 1
ATOM 2158 O O . LEU A 1 278 ? 8.100 -61.503 13.595 1.00 38.12 278 LEU A O 1
ATOM 2162 N N . ILE A 1 279 ? 6.407 -60.481 12.545 1.00 35.78 279 ILE A N 1
ATOM 2163 C CA . ILE A 1 279 ? 5.437 -61.555 12.759 1.00 35.78 279 ILE A CA 1
ATOM 2164 C C . ILE A 1 279 ? 5.357 -62.341 11.451 1.00 35.78 279 ILE A C 1
ATOM 2166 O O . ILE A 1 279 ? 4.651 -61.979 10.513 1.00 35.78 279 ILE A O 1
ATOM 2170 N N . ASN A 1 280 ? 6.136 -63.422 11.399 1.00 34.59 280 ASN A N 1
ATOM 2171 C CA . ASN A 1 280 ? 6.013 -64.488 10.411 1.00 34.59 280 ASN A CA 1
ATOM 2172 C C . ASN A 1 280 ? 4.653 -65.183 10.601 1.00 34.59 280 ASN A C 1
ATOM 2174 O O . ASN A 1 280 ? 4.462 -65.916 11.571 1.00 34.59 280 ASN A O 1
ATOM 2178 N N . LEU A 1 281 ? 3.719 -64.976 9.673 1.00 34.47 281 LEU A N 1
ATOM 2179 C CA . LEU A 1 281 ? 2.541 -65.831 9.518 1.00 34.47 281 LEU A CA 1
ATOM 2180 C C . LEU A 1 281 ? 2.891 -66.990 8.566 1.00 34.47 281 LEU A C 1
ATOM 2182 O O . LEU A 1 281 ? 3.474 -66.739 7.509 1.00 34.47 281 LEU A O 1
ATOM 2186 N N . PRO A 1 282 ? 2.558 -68.252 8.893 1.00 38.56 282 PRO A N 1
ATOM 2187 C CA . PRO A 1 282 ? 2.838 -69.373 8.010 1.00 38.56 282 PRO A CA 1
ATOM 2188 C C . PRO A 1 282 ? 1.859 -69.391 6.830 1.00 38.56 282 PRO A C 1
ATOM 2190 O O . PRO A 1 282 ? 0.640 -69.363 7.003 1.00 38.56 282 PRO A O 1
ATOM 2193 N N . PHE A 1 283 ? 2.418 -69.481 5.623 1.00 34.88 283 PHE A N 1
ATOM 2194 C CA . PHE A 1 283 ? 1.708 -69.827 4.396 1.00 34.88 283 PHE A CA 1
ATOM 2195 C C . PHE A 1 283 ? 1.022 -71.194 4.552 1.00 34.88 283 PHE A C 1
ATOM 2197 O O . PHE A 1 283 ? 1.692 -72.216 4.692 1.00 34.88 283 PHE A O 1
ATOM 2204 N N . ILE A 1 284 ? -0.308 -71.220 4.461 1.00 36.91 284 ILE A N 1
ATOM 2205 C CA . ILE A 1 284 ? -1.066 -72.418 4.091 1.00 36.91 284 ILE A CA 1
ATOM 2206 C C . ILE A 1 284 ? -1.508 -72.199 2.646 1.00 36.91 284 ILE A C 1
ATOM 2208 O O . ILE A 1 284 ? -2.380 -71.374 2.392 1.00 36.91 284 ILE A O 1
ATOM 2212 N N . ASN A 1 285 ? -0.895 -72.923 1.709 1.00 36.72 285 ASN A N 1
ATOM 2213 C CA . ASN A 1 285 ? -1.417 -73.078 0.355 1.00 36.72 285 ASN A CA 1
ATOM 2214 C C . ASN A 1 285 ? -1.950 -74.507 0.230 1.00 36.72 285 ASN A C 1
ATOM 2216 O O . ASN A 1 285 ? -1.204 -75.475 0.376 1.00 36.72 285 ASN A O 1
ATOM 2220 N N . ALA A 1 286 ? -3.257 -74.610 0.013 1.00 37.44 286 ALA A N 1
ATOM 2221 C CA . ALA A 1 286 ? -3.922 -75.805 -0.472 1.00 37.44 286 ALA A CA 1
ATOM 2222 C C . ALA A 1 286 ? -3.920 -75.754 -2.007 1.00 37.44 286 ALA A C 1
ATOM 2224 O O . ALA A 1 286 ? -4.307 -74.731 -2.573 1.00 37.44 286 ALA A O 1
ATOM 2225 N N . GLY A 1 287 ? -3.507 -76.851 -2.647 1.00 34.66 287 GLY A N 1
ATOM 2226 C CA . GLY A 1 287 ? -3.496 -77.022 -4.104 1.00 34.66 287 GLY A CA 1
ATOM 2227 C C . GLY A 1 287 ? -2.161 -77.519 -4.619 1.00 34.66 287 GLY A C 1
ATOM 2228 O O . GLY A 1 287 ? -1.293 -76.659 -4.871 1.00 34.66 287 GLY A O 1
#

Secondary structure (DSSP, 8-state):
-PPPPHHHHHHTT-HHHHHHHHHH-THHHHHHHHHHHHHHHHHHHHHTPPPPPPPPSSGGG--HHHHHHHHHHHHHHHHHHHHHHHHHHHHHHHHHHHHHHHHHTHHHHHHHHHHHHHHHHHHHHHHHHHH-TT--SHHHHHHTT-HHHHHHHHHHHHHHHHHHHHHHHHHHHTTGGGS-HHHHT-STT---TT--TTTBTTHHHH-TTSS-EE-TTS-EE-----S-SSHHHHHHHHHHTT--B----HHHHHHHHHHS-----S----PPP-------PPP----

pLDDT: mean 84.84, std 17.94, range [30.39, 98.31]

Nearest PDB structures (foldseek):
  7ag9-assembly1_A  TM=2.958E-01  e=4.946E-01  Naumovozyma castellii
  8otz-assembly1_DR  TM=3.299E-01  e=6.304E+00  Bos taurus

Organism: NCBI:txid700508